Protein AF-A0A453S4P3-F1 (afdb_monomer)

InterPro domains:
  IPR046757 Vps72/YL1, N-terminal [PF05764] (1-216)

Foldseek 3Di:
DVVVVVVVVVVVVCVVCVDPVNDDDPPPDPDDDDDDPDDDDDPCPPPDDDPPPPPVVPCVVPPDPPPPDDDDPPDDDDDDDDDDDDDDDDDDDDDDDDDDDDDDDDDDDDDDDDDDDPPPVVLPPDDPVVSVVVVVVVVVVVVVVVVVVVVPDPPPPDDDPPPPDQPPVSVVVVVVVVVVVVVVVVVVVVVVVVVCVVVVPPPDDDPPDDDDDDDDPPD

Sequence (219 aa):
RITKLIEEEVELDEAFWGQEALKEDEEDDNYQEEQDAGDVFDSDFDEDEPQPDDDPEKEVSERLPIKKRLFFPGKTMKKMKAKKKKKKNKVIKLEDDEGIDDKTTDKTTSSKQSDVPDEWESEKTIRKSTRTSVIVRQAEREAIRAEKQATAKPIKKRKEGEEKRMTQEEMLLEAAETEIMNMRNLERVLAREEEVKKKAVVQKAVYEGPTLRFHSRDG

pLDDT: mean 71.93, std 20.75, range [28.44, 96.19]

Radius of gyration: 38.66 Å; Cα contacts (8 Å, |Δi|>4): 6; chains: 1; bounding box: 78×113×85 Å

Structure (mmCIF, N/CA/C/O backbone):
data_AF-A0A453S4P3-F1
#
_entry.id   AF-A0A453S4P3-F1
#
loop_
_atom_site.group_PDB
_atom_site.id
_atom_site.type_symbol
_atom_site.label_atom_id
_atom_site.label_alt_id
_atom_site.label_comp_id
_atom_site.label_asym_id
_atom_site.label_entity_id
_atom_site.label_seq_id
_atom_site.pdbx_PDB_ins_code
_atom_site.Cartn_x
_atom_site.Cartn_y
_atom_site.Cartn_z
_atom_site.occupancy
_atom_site.B_iso_or_equiv
_atom_site.auth_seq_id
_atom_site.auth_comp_id
_atom_site.auth_asym_id
_atom_site.auth_atom_id
_atom_site.pdbx_PDB_model_num
ATOM 1 N N . ARG A 1 1 ? 16.673 15.228 -19.162 1.00 75.62 1 ARG A N 1
ATOM 2 C CA . ARG A 1 1 ? 15.744 14.068 -19.077 1.00 75.62 1 ARG A CA 1
ATOM 3 C C . ARG A 1 1 ? 15.399 13.804 -17.625 1.00 75.62 1 ARG A C 1
ATOM 5 O O . ARG A 1 1 ? 14.319 14.218 -17.270 1.00 75.62 1 ARG A O 1
ATOM 12 N N . ILE A 1 2 ? 16.287 13.234 -16.796 1.00 88.88 2 ILE A N 1
ATOM 13 C CA . ILE A 1 2 ? 16.000 13.072 -15.354 1.00 88.88 2 ILE A CA 1
ATOM 14 C C . ILE A 1 2 ? 15.704 14.428 -14.693 1.00 88.88 2 ILE A C 1
ATOM 16 O O . ILE A 1 2 ? 14.688 14.538 -14.034 1.00 88.88 2 ILE A O 1
ATOM 20 N N . THR A 1 3 ? 16.504 15.469 -14.967 1.00 86.31 3 THR A N 1
ATOM 21 C CA . THR A 1 3 ? 16.229 16.838 -14.480 1.00 86.31 3 THR A CA 1
ATOM 22 C C . THR A 1 3 ? 14.826 17.316 -14.874 1.00 86.31 3 THR A C 1
ATOM 24 O O . THR A 1 3 ? 14.022 17.541 -13.986 1.00 86.31 3 THR A O 1
ATOM 27 N N . LYS A 1 4 ? 14.474 17.301 -16.175 1.00 86.75 4 LYS A N 1
ATOM 28 C CA . LYS A 1 4 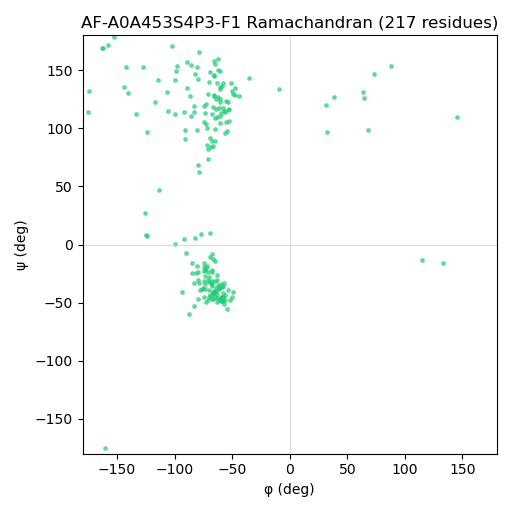? 13.112 17.639 -16.633 1.00 86.75 4 LYS A CA 1
ATOM 29 C C . LYS A 1 4 ? 12.016 16.826 -15.948 1.00 86.75 4 LYS A C 1
ATOM 31 O O . LYS A 1 4 ? 10.976 17.384 -15.667 1.00 86.75 4 LYS A O 1
ATOM 36 N N . LEU A 1 5 ? 12.221 15.535 -15.691 1.00 89.06 5 LEU A N 1
ATOM 37 C CA . LEU A 1 5 ? 11.209 14.732 -15.001 1.00 89.06 5 LEU A CA 1
ATOM 38 C C . LEU A 1 5 ? 11.019 15.162 -13.540 1.00 89.06 5 LEU A C 1
ATOM 40 O O . LEU A 1 5 ? 9.902 15.084 -13.067 1.00 89.06 5 LEU A O 1
ATOM 44 N N . ILE A 1 6 ? 12.068 15.650 -12.869 1.00 90.69 6 ILE A N 1
ATOM 45 C CA . ILE A 1 6 ? 11.989 16.214 -11.510 1.00 90.69 6 ILE A CA 1
ATOM 46 C C . ILE A 1 6 ? 11.382 17.629 -11.542 1.00 90.69 6 ILE A C 1
ATOM 48 O O . ILE A 1 6 ? 10.598 17.984 -10.675 1.00 90.69 6 ILE A O 1
ATOM 52 N N . GLU A 1 7 ? 11.714 18.432 -12.558 1.00 90.75 7 GLU A N 1
ATOM 53 C CA . GLU A 1 7 ? 11.087 19.741 -12.813 1.00 90.75 7 GLU A CA 1
ATOM 54 C C . GLU A 1 7 ? 9.563 19.566 -13.040 1.00 90.75 7 GLU A C 1
ATOM 56 O O . GLU A 1 7 ? 8.757 20.242 -12.415 1.00 90.75 7 GLU A O 1
ATOM 61 N N . GLU A 1 8 ? 9.174 18.582 -13.857 1.00 90.38 8 GLU A N 1
ATOM 62 C CA . GLU A 1 8 ? 7.788 18.209 -14.192 1.00 90.38 8 GLU A CA 1
ATOM 63 C C . GLU A 1 8 ? 7.043 17.538 -13.017 1.00 90.38 8 GLU A C 1
ATOM 65 O O . GLU A 1 8 ? 5.837 17.705 -12.890 1.00 90.38 8 GLU A O 1
ATOM 70 N N . GLU A 1 9 ? 7.746 16.820 -12.134 1.00 90.81 9 GLU A N 1
ATOM 71 C CA . GLU A 1 9 ? 7.217 16.261 -10.876 1.00 90.81 9 GLU A CA 1
ATOM 72 C C . GLU A 1 9 ? 6.862 17.381 -9.881 1.00 90.81 9 GLU A C 1
ATOM 74 O O . GLU A 1 9 ? 5.741 17.415 -9.381 1.00 90.81 9 GLU A O 1
ATOM 79 N N . VAL A 1 10 ? 7.755 18.360 -9.685 1.00 91.44 10 VAL A N 1
ATOM 80 C CA . VAL A 1 10 ? 7.509 19.518 -8.802 1.00 91.44 10 VAL A CA 1
ATOM 81 C C . VAL A 1 10 ? 6.402 20.432 -9.341 1.00 91.44 10 VAL A C 1
ATOM 83 O O . VAL A 1 10 ? 5.542 20.849 -8.571 1.00 91.44 10 VAL A O 1
ATOM 86 N N . GLU A 1 11 ? 6.360 20.705 -10.651 1.00 90.62 11 GLU A N 1
ATOM 87 C CA . GLU A 1 11 ? 5.270 21.484 -11.271 1.00 90.62 11 GLU A CA 1
ATOM 88 C C . GLU A 1 11 ? 3.888 20.818 -11.078 1.00 90.62 11 GLU A C 1
ATOM 90 O O . GLU A 1 11 ? 2.881 21.512 -10.922 1.00 90.62 11 GLU A O 1
ATOM 95 N N . LEU A 1 12 ? 3.826 19.480 -11.067 1.00 93.50 12 LEU A N 1
ATOM 96 C CA . LEU A 1 12 ? 2.591 18.725 -10.829 1.00 93.50 12 LEU A CA 1
ATOM 97 C C . LEU A 1 12 ? 2.211 18.665 -9.343 1.00 93.50 12 LEU A C 1
ATOM 99 O O . LEU A 1 12 ? 1.028 18.804 -9.027 1.00 93.50 12 LEU A O 1
ATOM 103 N N . ASP A 1 13 ? 3.182 18.509 -8.440 1.00 94.69 13 ASP A N 1
ATOM 104 C CA . ASP A 1 13 ? 2.948 18.574 -6.993 1.00 94.69 13 ASP A CA 1
ATOM 105 C C . ASP A 1 13 ? 2.447 19.968 -6.576 1.00 94.69 13 ASP A C 1
ATOM 107 O O . ASP A 1 13 ? 1.446 20.070 -5.867 1.00 94.69 13 ASP A O 1
ATOM 111 N N . GLU A 1 14 ? 3.063 21.053 -7.060 1.00 93.19 14 GLU A N 1
ATOM 112 C CA . GLU A 1 14 ? 2.594 22.423 -6.794 1.00 93.19 14 GLU A CA 1
ATOM 113 C C . GLU A 1 14 ? 1.176 22.663 -7.342 1.00 93.19 14 GLU A C 1
ATOM 115 O O . GLU A 1 14 ? 0.363 23.312 -6.683 1.00 93.19 14 GLU A O 1
ATOM 120 N N . ALA A 1 15 ? 0.832 22.095 -8.504 1.00 92.94 15 ALA A N 1
ATOM 121 C CA . ALA A 1 15 ? -0.520 22.179 -9.059 1.00 92.94 15 ALA A CA 1
ATOM 122 C C . ALA A 1 15 ? -1.560 21.355 -8.270 1.00 92.94 15 ALA A C 1
ATOM 124 O O . ALA A 1 15 ? -2.725 21.749 -8.203 1.00 92.94 15 ALA A O 1
ATOM 125 N N . PHE A 1 16 ? -1.161 20.227 -7.672 1.00 94.31 16 PHE A N 1
ATOM 126 C CA . PHE A 1 16 ? -2.043 19.377 -6.867 1.00 94.31 16 PHE A CA 1
ATOM 127 C C . PHE A 1 16 ? -2.248 19.923 -5.447 1.00 94.31 16 PHE A C 1
ATOM 129 O O . PHE A 1 16 ? -3.384 20.015 -4.983 1.00 94.31 16 PHE A O 1
ATOM 136 N N . TRP A 1 17 ? -1.179 20.325 -4.758 1.00 94.81 17 TRP A N 1
ATOM 137 C CA . TRP A 1 17 ? -1.261 20.870 -3.398 1.00 94.81 17 TRP A CA 1
ATOM 138 C C . TRP A 1 17 ? -1.682 22.348 -3.373 1.00 94.81 17 TRP A C 1
ATOM 140 O O . TRP A 1 17 ? -2.274 22.798 -2.400 1.00 94.81 17 TRP A O 1
ATOM 150 N N . GLY A 1 18 ? -1.459 23.098 -4.458 1.00 91.56 18 GLY A N 1
ATOM 151 C CA . GLY A 1 18 ? -1.883 24.495 -4.615 1.00 91.56 18 GLY A CA 1
ATOM 152 C C . GLY A 1 18 ? -3.370 24.703 -4.938 1.00 91.56 18 GLY A C 1
ATOM 153 O O . GLY A 1 18 ? -3.769 25.833 -5.253 1.00 91.56 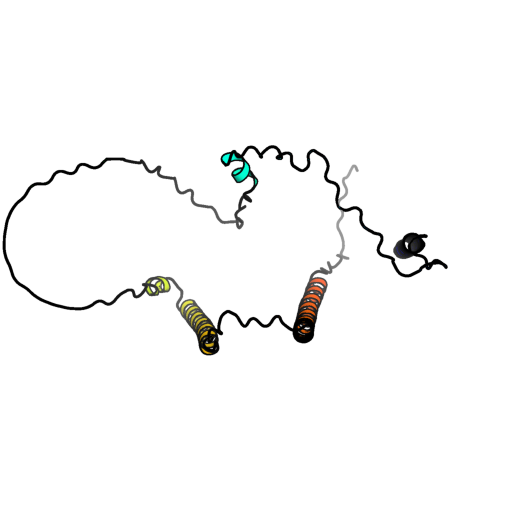18 GLY A O 1
ATOM 154 N N . GLN A 1 19 ? -4.193 23.650 -4.878 1.00 93.88 19 GLN A N 1
ATOM 155 C CA . GLN A 1 19 ? -5.650 23.733 -5.026 1.00 93.88 19 GLN A CA 1
ATOM 156 C C . GLN A 1 19 ? -6.276 24.628 -3.944 1.00 93.88 19 GLN A C 1
ATOM 158 O O . GLN A 1 19 ? -5.757 24.754 -2.842 1.00 93.88 19 GLN A O 1
ATOM 163 N N . GLU A 1 20 ? -7.389 25.287 -4.270 1.00 90.75 20 GLU A N 1
ATOM 164 C CA . GLU A 1 20 ? -8.091 26.203 -3.356 1.00 90.75 20 GLU A CA 1
ATOM 165 C C . GLU A 1 20 ? -8.617 25.464 -2.117 1.00 90.75 20 GLU A C 1
ATOM 167 O O . GLU A 1 20 ? -8.236 25.808 -1.008 1.00 90.75 20 GLU A O 1
ATOM 172 N N . ALA A 1 21 ? -9.312 24.338 -2.311 1.00 89.94 21 ALA A N 1
ATOM 173 C CA . ALA A 1 21 ? -9.838 23.476 -1.244 1.00 89.94 21 ALA A CA 1
ATOM 174 C C . ALA A 1 21 ? -8.779 22.704 -0.411 1.00 89.94 21 ALA A C 1
ATOM 176 O O . ALA A 1 21 ? -9.132 21.776 0.314 1.00 89.94 21 ALA A O 1
ATOM 177 N N . LEU A 1 22 ? -7.485 23.016 -0.562 1.00 91.88 22 LEU A N 1
ATOM 178 C CA . LEU A 1 22 ? -6.384 22.483 0.258 1.00 91.88 22 LEU A CA 1
ATOM 179 C C . LEU A 1 22 ? -5.549 23.601 0.919 1.00 91.88 22 LEU A C 1
ATOM 181 O O . LEU A 1 22 ? -4.503 23.319 1.506 1.00 91.88 22 LEU A O 1
ATOM 185 N N . LYS A 1 23 ? -5.982 24.864 0.822 1.00 90.06 23 LYS A N 1
ATOM 186 C CA . LYS A 1 23 ? -5.357 25.995 1.520 1.00 90.06 23 LYS A CA 1
ATOM 187 C C . LYS A 1 23 ? -5.984 26.191 2.895 1.00 90.06 23 LYS A C 1
ATOM 189 O O . LYS A 1 23 ? -7.111 25.783 3.143 1.00 90.06 23 LYS A O 1
ATOM 194 N N . GLU A 1 24 ? -5.224 26.834 3.772 1.00 88.44 24 GLU A N 1
ATOM 195 C CA . GLU A 1 24 ? -5.718 27.345 5.048 1.00 88.44 24 GLU A CA 1
ATOM 196 C C . GLU A 1 24 ? -6.570 28.595 4.759 1.00 88.44 24 GLU A C 1
ATOM 198 O O . GLU A 1 24 ? -6.025 29.645 4.407 1.00 88.44 24 GLU A O 1
ATOM 203 N N . ASP A 1 25 ? -7.897 28.472 4.854 1.00 87.56 25 ASP A N 1
ATOM 204 C CA . ASP A 1 25 ? -8.833 29.593 4.701 1.00 87.56 25 ASP A CA 1
ATOM 205 C C . ASP A 1 25 ? -8.970 30.385 6.016 1.00 87.56 25 ASP A C 1
ATOM 207 O O . ASP A 1 25 ? -8.924 29.829 7.113 1.00 87.56 25 ASP A O 1
ATOM 211 N N . GLU A 1 26 ? -9.184 31.705 5.929 1.00 86.19 26 GLU A N 1
ATOM 212 C CA . GLU A 1 26 ? -9.295 32.586 7.113 1.00 86.19 26 GLU A CA 1
ATOM 213 C C . GLU A 1 26 ? -10.558 32.328 7.972 1.00 86.19 26 GLU A C 1
ATOM 215 O O . GLU A 1 26 ? -10.681 32.886 9.064 1.00 86.19 26 GLU A O 1
ATOM 220 N N . GLU A 1 27 ? -11.481 31.485 7.494 1.00 84.81 27 GLU A N 1
ATOM 221 C CA . GLU A 1 27 ? -12.755 31.115 8.133 1.00 84.81 27 GLU A CA 1
ATOM 222 C C . GLU A 1 27 ? -12.898 29.574 8.287 1.00 84.81 27 GLU A C 1
ATOM 224 O O . GLU A 1 27 ? -14.009 29.050 8.334 1.00 84.81 27 GLU A O 1
ATOM 229 N N . ASP A 1 28 ? -11.772 28.842 8.377 1.00 89.62 28 ASP A N 1
ATOM 230 C CA . ASP A 1 28 ? -11.704 27.389 8.662 1.00 89.62 28 ASP A CA 1
ATOM 231 C C . ASP A 1 28 ? -12.080 27.067 10.126 1.00 89.62 28 ASP A C 1
ATOM 233 O O . ASP A 1 28 ? -11.245 26.804 10.998 1.00 89.62 28 ASP A O 1
ATOM 237 N N . ASP A 1 29 ? -13.377 27.164 10.416 1.00 92.00 29 ASP A N 1
ATOM 238 C CA . ASP A 1 29 ? -13.966 26.812 11.706 1.00 92.00 29 ASP A CA 1
ATOM 239 C C . ASP A 1 29 ? -14.188 25.289 11.826 1.00 92.00 29 ASP A C 1
ATOM 241 O O . ASP A 1 29 ? -14.405 24.576 10.846 1.00 92.00 29 ASP A O 1
ATOM 245 N N . ASN A 1 30 ? -14.171 24.759 13.054 1.00 93.25 30 ASN A N 1
ATOM 246 C CA . ASN A 1 30 ? -14.259 23.306 13.274 1.00 93.25 30 ASN A CA 1
ATOM 247 C C . ASN A 1 30 ? -15.576 22.724 12.721 1.00 93.25 30 ASN A C 1
ATOM 249 O O . ASN A 1 30 ? -16.647 23.267 12.999 1.00 93.25 30 ASN A O 1
ATOM 253 N N . TYR A 1 31 ? -15.493 21.578 12.026 1.00 93.31 31 TYR A N 1
ATOM 254 C CA . TYR A 1 31 ? -16.639 20.884 11.416 1.00 93.31 31 TYR A CA 1
ATOM 255 C C . TYR A 1 31 ? -17.864 20.809 12.342 1.00 93.31 31 TYR A C 1
ATOM 257 O O . TYR A 1 31 ? -17.782 20.325 13.476 1.00 93.31 31 TYR A O 1
ATOM 265 N N . GLN A 1 32 ? -19.009 21.241 11.815 1.00 91.94 32 GLN A N 1
ATOM 266 C CA . GLN A 1 32 ? -20.301 21.207 12.490 1.00 91.94 32 GLN A CA 1
ATOM 267 C C . GLN A 1 32 ? -21.161 20.102 11.866 1.00 91.94 32 GLN A C 1
ATOM 269 O O . GLN A 1 32 ? -21.282 20.012 10.647 1.00 91.94 32 GLN A O 1
ATOM 274 N N . GLU A 1 33 ? -21.751 19.253 12.707 1.00 91.06 33 GLU A N 1
ATOM 275 C CA . GLU A 1 33 ? -22.635 18.170 12.272 1.00 91.06 33 GLU A CA 1
ATOM 276 C C . GLU A 1 33 ? -23.977 18.754 11.803 1.00 91.06 33 GLU A C 1
ATOM 278 O O . GLU A 1 33 ? -24.811 19.166 12.614 1.00 91.06 33 GLU A O 1
ATOM 283 N N . GLU A 1 34 ? -24.181 18.820 10.485 1.00 89.00 34 GLU A N 1
ATOM 284 C CA . GLU A 1 34 ? -25.500 19.106 9.918 1.00 89.00 34 GLU A CA 1
ATOM 285 C C . GLU A 1 34 ? -26.472 17.963 10.236 1.00 89.00 34 GLU A C 1
ATOM 287 O O . GLU A 1 34 ? -26.097 16.789 10.273 1.00 89.00 34 GLU A O 1
ATOM 292 N N . GLN A 1 35 ? -27.747 18.294 10.456 1.00 87.25 35 GLN A N 1
ATOM 293 C CA . GLN A 1 35 ? -28.766 17.278 10.697 1.00 87.25 35 GLN A CA 1
ATOM 294 C C . GLN A 1 35 ? -29.066 16.524 9.395 1.00 87.25 35 GLN A C 1
ATOM 296 O O . GLN A 1 35 ? -29.845 17.002 8.569 1.00 87.25 35 GLN A O 1
ATOM 301 N N . ASP A 1 36 ? -28.483 15.332 9.255 1.00 86.81 36 ASP A N 1
ATOM 302 C CA . ASP A 1 36 ? -28.782 14.400 8.168 1.00 86.81 36 ASP A CA 1
ATOM 303 C C . ASP A 1 36 ? -30.302 14.180 8.028 1.00 86.81 36 ASP A C 1
ATOM 305 O O . ASP A 1 36 ? -31.025 13.952 9.007 1.00 86.81 36 ASP A O 1
ATOM 309 N N . ALA A 1 37 ? -30.785 14.270 6.788 1.00 83.19 37 ALA A N 1
ATOM 310 C CA . ALA A 1 37 ? -32.177 14.022 6.430 1.00 83.19 37 ALA A CA 1
ATOM 311 C C . ALA A 1 37 ? -32.530 12.522 6.451 1.00 83.19 37 ALA A C 1
ATOM 313 O O . ALA A 1 37 ? -33.714 12.177 6.505 1.00 83.19 37 ALA A O 1
ATOM 314 N N . GLY A 1 38 ? -31.513 11.654 6.450 1.00 88.62 38 GLY A N 1
ATOM 315 C CA . GLY A 1 38 ? -31.631 10.209 6.330 1.00 88.62 38 GLY A CA 1
ATOM 316 C C . GLY A 1 38 ? -31.629 9.754 4.871 1.00 88.62 38 GLY A C 1
ATOM 317 O O . GLY A 1 38 ? -32.014 10.495 3.967 1.00 88.62 38 GLY A O 1
ATOM 318 N N . ASP A 1 39 ? -31.190 8.514 4.655 1.00 92.38 39 ASP A N 1
ATOM 319 C CA . ASP A 1 39 ? -31.073 7.917 3.323 1.00 92.38 39 ASP A CA 1
ATOM 320 C C . ASP A 1 39 ? -32.444 7.781 2.631 1.00 92.38 39 ASP A C 1
ATOM 322 O O . ASP A 1 39 ? -33.445 7.410 3.257 1.00 92.38 39 ASP A O 1
ATOM 326 N N . VAL A 1 40 ? -32.488 8.086 1.332 1.00 92.12 40 VAL A N 1
ATOM 327 C CA . VAL A 1 40 ? -33.707 8.092 0.512 1.00 92.12 40 VAL A CA 1
ATOM 328 C C . VAL A 1 40 ? -33.497 7.167 -0.676 1.00 92.12 40 VAL A C 1
ATOM 330 O O . VAL A 1 40 ? -32.935 7.556 -1.697 1.00 92.12 40 VAL A O 1
ATOM 333 N N . PHE A 1 41 ? -33.983 5.939 -0.533 1.00 93.06 41 PHE A N 1
ATOM 334 C CA . PHE A 1 41 ? -33.937 4.933 -1.587 1.00 93.06 41 PHE A CA 1
ATOM 335 C C . PHE A 1 41 ? -34.888 5.264 -2.744 1.00 93.06 41 PHE A C 1
ATOM 337 O O . PHE A 1 41 ? -36.026 5.696 -2.529 1.00 93.06 41 PHE A O 1
ATOM 344 N N . ASP A 1 42 ? -34.424 5.013 -3.970 1.00 94.25 42 ASP A N 1
ATOM 345 C CA . ASP A 1 42 ? -35.261 5.032 -5.168 1.00 94.25 42 ASP A CA 1
ATOM 346 C C . ASP A 1 42 ? -36.315 3.908 -5.131 1.00 94.25 42 ASP A C 1
ATOM 348 O O . ASP A 1 42 ? -36.186 2.905 -4.425 1.00 94.25 42 ASP A O 1
ATOM 352 N N . SER A 1 43 ? -37.401 4.078 -5.892 1.00 94.94 43 SER A N 1
ATOM 353 C CA . SER A 1 43 ? -38.579 3.197 -5.834 1.00 94.94 43 SER A CA 1
ATOM 354 C C . SER A 1 43 ? -38.354 1.760 -6.325 1.00 94.94 43 SER A C 1
ATOM 356 O O . SER A 1 43 ? -39.225 0.918 -6.120 1.00 94.94 43 SER A O 1
ATOM 358 N N . ASP A 1 44 ? -37.230 1.499 -6.989 1.00 93.62 44 ASP A N 1
ATOM 359 C CA . ASP A 1 44 ? -36.769 0.201 -7.489 1.00 93.62 44 ASP A CA 1
ATOM 360 C C . ASP A 1 44 ? -35.721 -0.468 -6.573 1.00 93.62 44 ASP A C 1
ATOM 362 O O . ASP A 1 44 ? -35.309 -1.590 -6.845 1.00 93.62 44 ASP A O 1
ATOM 366 N N . PHE A 1 45 ? -35.335 0.144 -5.445 1.00 93.88 45 PHE A N 1
ATOM 367 C CA . PHE A 1 45 ? -34.393 -0.467 -4.490 1.00 93.88 45 PHE A CA 1
ATOM 368 C C . PHE A 1 45 ? -34.922 -1.763 -3.840 1.00 93.88 45 PHE A C 1
ATOM 370 O O . PHE A 1 45 ? -34.143 -2.660 -3.522 1.00 93.88 45 PHE A O 1
ATOM 377 N N . ASP A 1 46 ? -36.244 -1.868 -3.669 1.00 93.00 46 ASP A N 1
ATOM 378 C CA . ASP A 1 46 ? -36.943 -3.081 -3.214 1.00 93.00 46 ASP A CA 1
ATOM 379 C C . ASP A 1 46 ? -37.405 -3.985 -4.391 1.00 93.00 46 ASP A C 1
ATOM 381 O O . ASP A 1 46 ? -38.108 -4.975 -4.165 1.00 93.00 46 ASP A O 1
ATOM 385 N N . GLU A 1 47 ? -37.069 -3.668 -5.652 1.00 91.94 47 GLU A N 1
ATOM 386 C CA . GLU A 1 47 ? -37.388 -4.527 -6.804 1.00 91.94 47 GLU A CA 1
ATOM 387 C C . GLU A 1 47 ? -36.329 -5.637 -6.944 1.00 91.94 47 GLU A C 1
ATOM 389 O O . GLU A 1 47 ? -35.144 -5.366 -7.129 1.00 91.94 47 GLU A O 1
ATOM 394 N N . ASP A 1 48 ? -36.754 -6.905 -6.841 1.00 88.06 48 ASP A N 1
ATOM 395 C CA . ASP A 1 48 ? -35.868 -8.073 -6.973 1.00 88.06 48 ASP A CA 1
ATOM 396 C C . ASP A 1 48 ? -35.080 -8.010 -8.298 1.00 88.06 48 ASP A C 1
ATOM 398 O O . ASP A 1 48 ? -35.662 -8.127 -9.384 1.00 88.06 48 ASP A O 1
ATOM 402 N N . GLU A 1 49 ? -33.745 -7.898 -8.215 1.00 86.00 49 GLU A N 1
ATOM 403 C CA . GLU A 1 49 ? -32.873 -8.042 -9.386 1.00 86.00 49 GLU A CA 1
ATOM 404 C C . GLU A 1 49 ? -33.208 -9.351 -10.128 1.00 86.00 49 GLU A C 1
ATOM 406 O O . GLU A 1 49 ? -33.411 -10.396 -9.492 1.00 86.00 49 GLU A O 1
ATOM 411 N N . PRO A 1 50 ? -33.238 -9.349 -11.476 1.00 84.25 50 PRO A N 1
ATOM 412 C CA . PRO A 1 50 ? -33.566 -10.544 -12.239 1.00 84.25 50 PRO A CA 1
ATOM 413 C C . PRO A 1 50 ? -32.564 -11.650 -11.906 1.00 84.25 50 PRO A C 1
ATOM 415 O O . PRO A 1 50 ? -31.380 -11.533 -12.234 1.00 84.25 50 PRO A O 1
ATOM 418 N N . GLN A 1 51 ? -33.045 -12.720 -11.257 1.00 75.62 51 GLN A N 1
ATOM 419 C CA . GLN A 1 51 ? -32.189 -13.827 -10.833 1.00 75.62 51 GLN A CA 1
ATOM 420 C C . GLN A 1 51 ? -31.317 -14.287 -12.010 1.00 75.62 51 GLN A C 1
ATOM 422 O O . GLN A 1 51 ? -31.858 -14.527 -13.096 1.00 75.62 51 GLN A O 1
ATOM 427 N N . PRO A 1 52 ? -29.989 -14.419 -11.829 1.00 75.69 52 PRO A N 1
ATOM 428 C CA . PRO A 1 52 ? -29.133 -14.924 -12.891 1.00 75.69 52 PRO A CA 1
ATOM 429 C C . PRO A 1 52 ? -29.624 -16.313 -13.305 1.00 75.69 52 PRO A C 1
ATOM 431 O O . PRO A 1 52 ? -29.981 -17.111 -12.439 1.00 75.69 52 PRO A O 1
ATOM 434 N N . ASP A 1 53 ? -29.635 -16.596 -14.613 1.00 67.81 53 ASP A N 1
ATOM 435 C CA . ASP A 1 53 ? -30.023 -17.903 -15.157 1.00 67.81 53 ASP A CA 1
ATOM 436 C C . ASP A 1 53 ? -29.174 -19.009 -14.508 1.00 67.81 53 ASP A C 1
ATOM 438 O O . ASP A 1 53 ? -28.035 -19.263 -14.917 1.00 67.81 53 ASP A O 1
ATOM 442 N N . ASP A 1 54 ? -29.738 -19.663 -13.490 1.00 59.84 54 ASP A N 1
ATOM 443 C CA . ASP A 1 54 ? -29.084 -20.679 -12.665 1.00 59.84 54 ASP A CA 1
ATOM 444 C C . ASP A 1 54 ? -29.069 -22.022 -13.424 1.00 59.84 54 ASP A C 1
ATOM 446 O O . ASP A 1 54 ? -29.698 -23.013 -13.049 1.00 59.84 54 ASP A O 1
ATOM 450 N N . ASP A 1 55 ? -28.386 -22.013 -14.576 1.00 59.16 55 ASP A N 1
ATOM 451 C CA . ASP A 1 55 ? -27.996 -23.173 -15.376 1.00 59.16 55 ASP A CA 1
ATOM 452 C C . ASP A 1 55 ? -26.601 -23.638 -14.905 1.00 59.16 55 ASP A C 1
ATOM 454 O O . ASP A 1 55 ? -25.564 -23.160 -15.397 1.00 59.16 55 ASP A O 1
ATOM 458 N N . PRO A 1 56 ? -26.531 -24.568 -13.930 1.00 56.97 56 PRO A N 1
ATOM 459 C CA . PRO A 1 56 ? -25.290 -24.903 -13.241 1.00 56.97 56 PRO A CA 1
ATOM 460 C C . PRO A 1 56 ? -24.279 -25.630 -14.135 1.00 56.97 56 PRO A C 1
ATOM 462 O O . PRO A 1 56 ? -23.125 -25.792 -13.732 1.00 56.97 56 PRO A O 1
ATOM 465 N N . GLU A 1 57 ? -24.660 -26.076 -15.339 1.00 57.66 57 GLU A N 1
ATOM 466 C CA . GLU A 1 57 ? -23.698 -26.641 -16.292 1.00 57.66 57 GLU A CA 1
ATOM 467 C C . GLU A 1 57 ? -22.813 -25.555 -16.928 1.00 57.66 57 GLU A C 1
ATOM 469 O O . GLU A 1 57 ? -21.661 -25.831 -17.282 1.00 57.66 57 GLU A O 1
ATOM 474 N N . LYS A 1 58 ? -23.307 -24.313 -17.029 1.00 55.78 58 LYS A N 1
ATOM 475 C CA . LYS A 1 58 ? -22.636 -23.217 -17.738 1.00 55.78 58 LYS A CA 1
ATOM 476 C C . LYS A 1 58 ? -21.662 -22.456 -16.836 1.00 55.78 58 LYS A C 1
ATOM 478 O O . LYS A 1 58 ? -20.454 -22.487 -17.083 1.00 55.78 58 LYS A O 1
ATOM 483 N N . GLU A 1 59 ? -22.161 -21.875 -15.745 1.00 53.28 59 GLU A N 1
ATOM 484 C CA . GLU A 1 59 ? -21.388 -21.119 -14.741 1.00 53.28 59 GLU A CA 1
ATOM 485 C C . GLU A 1 59 ? -20.167 -21.894 -14.215 1.00 53.28 59 GLU A C 1
ATOM 487 O O . GLU A 1 59 ? -19.041 -21.390 -14.179 1.00 53.28 59 GLU A O 1
ATOM 492 N N . VAL A 1 60 ? -20.368 -23.163 -13.842 1.00 56.34 60 VAL A N 1
ATOM 493 C CA . VAL A 1 60 ? -19.319 -24.017 -13.261 1.00 56.34 60 VAL A CA 1
ATOM 494 C C . VAL A 1 60 ? -18.222 -24.347 -14.282 1.00 56.34 60 VAL A C 1
ATOM 496 O O . VAL A 1 60 ? -17.081 -24.616 -13.895 1.00 56.34 60 VAL A O 1
ATOM 499 N N . SER A 1 61 ? -18.521 -24.292 -15.585 1.00 58.16 61 SER A N 1
ATOM 500 C CA . SER A 1 61 ? -17.530 -24.513 -16.643 1.00 58.16 61 SER A CA 1
ATOM 501 C C . SER A 1 61 ? -16.576 -23.325 -16.831 1.00 58.16 61 SER A C 1
ATOM 503 O O . SER A 1 61 ? -15.401 -23.537 -17.144 1.00 58.16 61 SER A O 1
ATOM 505 N N . GLU A 1 62 ? -17.048 -22.099 -16.579 1.00 60.78 62 GLU A N 1
ATOM 506 C CA . GLU A 1 62 ? -16.283 -20.860 -16.764 1.00 60.78 62 GLU A CA 1
ATOM 507 C C . GLU A 1 62 ? -15.572 -20.421 -15.474 1.00 60.78 62 GLU A C 1
ATOM 509 O O . GLU A 1 62 ? -14.395 -20.052 -15.508 1.00 60.78 62 GLU A O 1
ATOM 514 N N . ARG A 1 63 ? -16.236 -20.535 -14.312 1.00 60.62 63 ARG A N 1
ATOM 515 C CA . ARG A 1 63 ? -15.684 -20.113 -13.009 1.00 60.62 63 ARG A CA 1
ATOM 516 C C . ARG A 1 63 ? -14.580 -21.033 -12.466 1.00 60.62 63 ARG A C 1
ATOM 518 O O . ARG A 1 63 ? -13.802 -20.613 -11.608 1.00 60.62 63 ARG A O 1
ATOM 525 N N . LEU A 1 64 ? -14.470 -22.283 -12.930 1.00 60.38 64 LEU A N 1
ATOM 526 C CA . LEU A 1 64 ? -13.426 -23.208 -12.468 1.00 60.38 64 LEU A CA 1
ATOM 527 C C . LEU A 1 64 ? -12.095 -22.991 -13.217 1.00 60.38 64 LEU A C 1
ATOM 529 O O . LEU A 1 64 ? -11.993 -23.334 -14.398 1.00 60.38 64 LEU A O 1
ATOM 533 N N . PRO A 1 65 ? -11.009 -22.539 -12.551 1.00 62.25 65 PRO A N 1
ATOM 534 C CA . PRO A 1 65 ? -9.732 -22.319 -13.221 1.00 62.25 65 PRO A CA 1
ATOM 535 C C . PRO A 1 65 ? -9.160 -23.644 -13.736 1.00 62.25 65 PRO A C 1
ATOM 537 O O . PRO A 1 65 ? -8.697 -24.490 -12.962 1.00 62.25 65 PRO A O 1
ATOM 540 N N . ILE A 1 66 ? -9.167 -23.815 -15.063 1.00 68.19 66 ILE A N 1
ATOM 541 C CA . ILE A 1 66 ? -8.652 -24.999 -15.760 1.00 68.19 66 ILE A CA 1
ATOM 542 C C . ILE A 1 66 ? -7.194 -25.216 -15.342 1.00 68.19 66 ILE A C 1
ATOM 544 O O . ILE A 1 66 ? -6.289 -24.499 -15.778 1.00 68.19 66 ILE A O 1
ATOM 548 N N . LYS A 1 67 ? -6.954 -26.220 -14.487 1.00 69.94 67 LYS A N 1
ATOM 549 C CA . LYS A 1 67 ? -5.648 -26.488 -13.865 1.00 69.94 67 LYS A CA 1
ATOM 550 C C . LYS A 1 67 ? -4.635 -26.970 -14.909 1.00 69.94 67 LYS A C 1
ATOM 552 O O . LYS A 1 67 ? -4.420 -28.171 -15.082 1.00 69.94 67 LYS A O 1
ATOM 557 N N . LYS A 1 68 ? -4.005 -26.013 -15.603 1.00 70.62 68 LYS A N 1
ATOM 558 C CA . LYS A 1 68 ? -2.918 -26.203 -16.575 1.00 70.62 68 LYS A CA 1
ATOM 559 C C . LYS A 1 68 ? -1.763 -26.945 -15.898 1.00 70.62 68 LYS A C 1
ATOM 561 O O . LYS A 1 68 ? -0.938 -26.359 -15.204 1.00 70.62 68 LYS A O 1
ATOM 566 N N . ARG A 1 69 ? -1.731 -28.268 -16.070 1.00 72.06 69 ARG A N 1
ATOM 567 C CA . ARG A 1 69 ? -0.704 -29.144 -15.493 1.00 72.06 69 ARG A CA 1
ATOM 568 C C . ARG A 1 69 ? 0.666 -28.738 -16.033 1.00 72.06 69 ARG A C 1
ATOM 570 O O . ARG A 1 69 ? 0.871 -28.780 -17.242 1.00 72.06 69 ARG A O 1
ATOM 577 N N . LEU A 1 70 ? 1.607 -28.409 -15.148 1.00 66.56 70 LEU A N 1
ATOM 578 C CA . LEU A 1 70 ? 2.994 -28.154 -15.538 1.00 66.56 70 LEU A CA 1
ATOM 579 C C . LEU A 1 70 ? 3.605 -29.431 -16.139 1.00 66.56 70 LEU A C 1
ATOM 581 O O . LEU A 1 70 ? 3.843 -30.419 -15.439 1.00 66.56 70 LEU A O 1
ATOM 585 N N . PHE A 1 71 ? 3.850 -29.413 -17.447 1.00 64.50 71 PHE A N 1
ATOM 586 C CA . PHE A 1 71 ? 4.564 -30.475 -18.147 1.00 64.50 71 PHE A CA 1
ATOM 587 C C . PHE A 1 71 ? 6.055 -30.145 -18.184 1.00 64.50 71 PHE A C 1
ATOM 589 O O . PHE A 1 71 ? 6.473 -29.203 -18.851 1.00 64.50 71 PHE A O 1
ATOM 596 N N . PHE A 1 72 ? 6.869 -30.951 -17.499 1.00 65.62 72 PHE A N 1
ATOM 597 C CA . PHE A 1 72 ? 8.319 -30.912 -17.688 1.00 65.62 72 PHE A CA 1
ATOM 598 C C . PHE A 1 72 ? 8.670 -31.369 -19.117 1.00 65.62 72 PHE A C 1
ATOM 600 O O . PHE A 1 72 ? 8.232 -32.460 -19.513 1.00 65.62 72 PHE A O 1
ATOM 607 N N . PRO A 1 73 ? 9.476 -30.604 -19.878 1.00 63.22 73 PRO A N 1
ATOM 608 C CA . PRO A 1 73 ? 9.944 -31.039 -21.188 1.00 63.22 73 PRO A CA 1
ATOM 609 C C . PRO A 1 73 ? 10.758 -32.334 -21.040 1.00 63.22 73 PRO A C 1
ATOM 611 O O . PRO A 1 73 ? 11.690 -32.407 -20.243 1.00 63.22 73 PRO A O 1
ATOM 614 N N . GLY A 1 74 ? 10.365 -33.377 -21.778 1.00 63.12 74 GLY A N 1
ATOM 615 C CA . GLY A 1 74 ? 11.029 -34.690 -21.786 1.00 63.12 74 GLY A CA 1
ATOM 616 C C . GLY A 1 74 ? 10.216 -35.874 -21.237 1.00 63.12 74 GLY A C 1
ATOM 617 O O . GLY A 1 74 ? 10.589 -37.017 -21.492 1.00 63.12 74 GLY A O 1
ATOM 618 N N . LYS A 1 75 ? 9.085 -35.670 -20.539 1.00 67.06 75 LYS A N 1
ATOM 619 C CA . LYS A 1 75 ? 8.232 -36.790 -20.070 1.00 67.06 75 LYS A CA 1
ATOM 620 C C . LYS A 1 75 ? 7.141 -37.173 -21.077 1.00 67.06 75 LYS A C 1
ATOM 622 O O . LYS A 1 75 ? 6.052 -36.603 -21.084 1.00 67.06 75 LYS A O 1
ATOM 627 N N . THR A 1 76 ? 7.391 -38.214 -21.871 1.00 60.53 76 THR A N 1
ATOM 628 C CA . THR A 1 76 ? 6.374 -38.845 -22.727 1.00 60.53 76 THR A CA 1
ATOM 629 C C . THR A 1 76 ? 5.385 -39.671 -21.893 1.00 60.53 76 THR A C 1
ATOM 631 O O . THR A 1 76 ? 5.726 -40.697 -21.303 1.00 60.53 76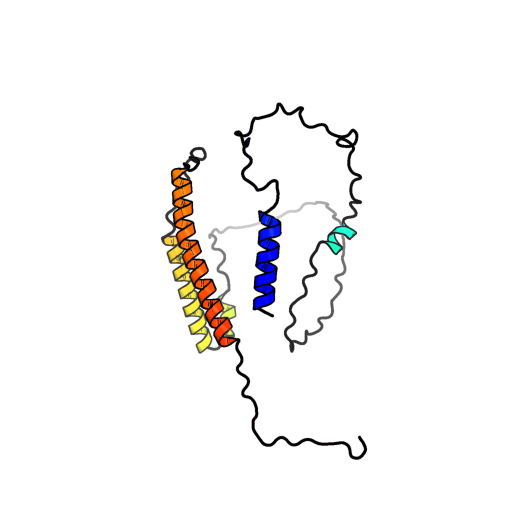 THR A O 1
ATOM 634 N N . MET A 1 77 ? 4.119 -39.243 -21.828 1.00 58.09 77 MET A N 1
ATOM 635 C CA . MET A 1 77 ? 3.083 -40.008 -21.124 1.00 58.09 77 MET A CA 1
ATOM 636 C C . MET A 1 77 ? 2.671 -41.247 -21.934 1.00 58.09 77 MET A C 1
ATOM 638 O O . MET A 1 77 ? 2.145 -41.134 -23.043 1.00 58.09 77 MET A O 1
ATOM 642 N N . LYS A 1 78 ? 2.864 -42.445 -21.363 1.00 59.03 78 LYS A N 1
ATOM 643 C CA . LYS A 1 78 ? 2.372 -43.704 -21.945 1.00 59.03 78 LYS A CA 1
ATOM 644 C C . LYS A 1 78 ? 0.840 -43.667 -22.032 1.00 59.03 78 LYS A C 1
ATOM 646 O O . LYS A 1 78 ? 0.161 -43.587 -21.010 1.00 59.03 78 LYS A O 1
ATOM 651 N N . LYS A 1 79 ? 0.290 -43.742 -23.251 1.00 51.22 79 LYS A N 1
ATOM 652 C CA . LYS A 1 79 ? -1.160 -43.709 -23.519 1.00 51.22 79 LYS A CA 1
ATOM 653 C C . LYS A 1 79 ? -1.855 -44.972 -22.985 1.00 51.22 79 LYS A C 1
ATOM 655 O O . LYS A 1 79 ? -2.005 -45.953 -23.712 1.00 51.22 79 LYS A O 1
ATOM 660 N N . MET A 1 80 ? -2.306 -44.958 -21.729 1.00 47.44 80 MET A N 1
ATOM 661 C CA . MET A 1 80 ? -3.177 -46.015 -21.200 1.00 47.44 80 MET A CA 1
ATOM 662 C C . MET A 1 80 ? -4.537 -45.965 -21.909 1.00 47.44 80 MET A C 1
ATOM 664 O O . MET A 1 80 ? -5.247 -44.965 -21.829 1.00 47.44 80 MET A O 1
ATOM 668 N N . LYS A 1 81 ? -4.912 -47.038 -22.619 1.00 43.09 81 LYS A N 1
ATOM 669 C CA . LYS A 1 81 ? -6.221 -47.118 -23.284 1.00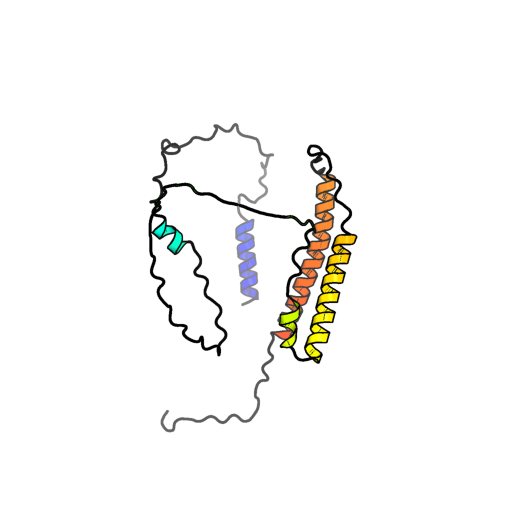 43.09 81 LYS A CA 1
ATOM 670 C C . LYS A 1 81 ? -7.330 -47.325 -22.249 1.00 43.09 81 LYS A C 1
ATOM 672 O O . LYS A 1 81 ? -7.333 -48.328 -21.537 1.00 43.09 81 LYS A O 1
ATOM 677 N N . ALA A 1 82 ? -8.287 -46.401 -22.198 1.00 41.41 82 ALA A N 1
ATOM 678 C CA . ALA A 1 82 ? -9.431 -46.482 -21.298 1.00 41.41 82 ALA A CA 1
ATOM 679 C C . ALA A 1 82 ? -10.324 -47.694 -21.631 1.00 41.41 82 ALA A C 1
ATOM 681 O O . ALA A 1 82 ? -10.926 -47.761 -22.704 1.00 41.41 82 ALA A O 1
ATOM 682 N N . LYS A 1 83 ? -10.447 -48.649 -20.699 1.00 44.25 83 LYS A N 1
ATOM 683 C CA . LYS A 1 83 ? -11.443 -49.727 -20.788 1.00 44.25 83 LYS A CA 1
ATOM 684 C C . LYS A 1 83 ? -12.775 -49.238 -20.207 1.00 44.25 83 LYS A C 1
ATOM 686 O O . LYS A 1 83 ? -12.901 -49.036 -19.002 1.00 44.25 83 LYS A O 1
ATOM 691 N N . LYS A 1 84 ? -13.769 -49.049 -21.080 1.00 40.25 84 LYS A N 1
ATOM 692 C CA . LYS A 1 84 ? -15.129 -48.585 -20.752 1.00 40.25 84 LYS A CA 1
ATOM 693 C C . LYS A 1 84 ? -15.825 -49.569 -19.795 1.00 40.25 84 LYS A C 1
ATOM 695 O O . LYS A 1 84 ? -16.163 -50.679 -20.206 1.00 40.25 84 LYS A O 1
ATOM 700 N N . LYS A 1 85 ? -16.059 -49.176 -18.534 1.00 41.44 85 LYS A N 1
ATOM 701 C CA . LYS A 1 85 ? -16.877 -49.959 -17.585 1.00 41.44 85 LYS A CA 1
ATOM 702 C C . LYS A 1 85 ? -18.311 -50.077 -18.130 1.00 41.44 85 LYS A C 1
ATOM 704 O O . LYS A 1 85 ? -18.934 -49.058 -18.423 1.00 41.44 85 LYS A O 1
ATOM 709 N N . LYS A 1 86 ? -18.854 -51.295 -18.238 1.00 40.78 86 LYS A N 1
ATOM 710 C CA . LYS A 1 86 ? -20.300 -51.511 -18.432 1.00 40.78 86 LYS A CA 1
ATOM 711 C C . LYS A 1 86 ? -20.983 -51.555 -17.064 1.00 40.78 86 LYS A C 1
ATOM 713 O O . LYS A 1 86 ? -20.569 -52.336 -16.212 1.00 40.78 86 LYS A O 1
ATOM 718 N N . LYS A 1 87 ? -22.037 -50.754 -16.872 1.00 40.28 87 LYS A N 1
ATOM 719 C CA . LYS A 1 87 ? -22.982 -50.938 -15.758 1.00 40.28 87 LYS A CA 1
ATOM 720 C C . LYS A 1 87 ? -23.738 -52.264 -15.959 1.00 40.28 87 LYS A C 1
ATOM 722 O O . LYS A 1 87 ? -24.038 -52.628 -17.097 1.00 40.28 87 LYS A O 1
ATOM 727 N N . LYS A 1 88 ? -24.076 -52.952 -14.869 1.00 40.69 88 LYS A N 1
ATOM 728 C CA . LYS A 1 88 ? -25.129 -53.976 -14.824 1.00 40.69 88 LYS A CA 1
ATOM 729 C C . LYS A 1 88 ? -25.975 -53.710 -13.585 1.00 40.69 88 LYS A C 1
ATOM 731 O O . LYS A 1 88 ? -25.490 -53.896 -12.476 1.00 40.69 88 LYS A O 1
ATOM 736 N N . ASN A 1 89 ? -27.222 -53.304 -13.787 1.00 35.59 89 ASN A N 1
ATOM 737 C CA . ASN A 1 89 ? -28.226 -53.355 -12.732 1.00 35.59 89 ASN A CA 1
ATOM 738 C C . ASN A 1 89 ? -28.728 -54.804 -12.641 1.00 35.59 89 ASN A C 1
ATOM 740 O O . ASN A 1 89 ? -28.949 -55.435 -13.678 1.00 35.59 89 ASN A O 1
ATOM 744 N N . LYS A 1 90 ? -28.992 -55.304 -11.435 1.00 36.94 90 LYS A N 1
ATOM 745 C CA . LYS A 1 90 ? -30.082 -56.260 -11.216 1.00 36.94 90 LYS A CA 1
ATOM 746 C C . LYS A 1 90 ? -30.708 -55.969 -9.856 1.00 36.94 90 LYS A C 1
ATOM 748 O O . LYS A 1 90 ? -29.992 -55.679 -8.905 1.00 36.94 90 LYS A O 1
ATOM 753 N N . VAL A 1 91 ? -32.035 -55.968 -9.821 1.00 33.91 91 VAL A N 1
ATOM 754 C CA . VAL A 1 91 ? -32.835 -55.631 -8.641 1.00 33.91 91 VAL A CA 1
ATOM 755 C C . VAL A 1 91 ? -33.029 -56.865 -7.756 1.00 33.91 91 VAL A C 1
ATOM 757 O O . VAL A 1 91 ? -32.955 -58.002 -8.228 1.00 33.91 91 VAL A O 1
ATOM 760 N N . ILE A 1 92 ? -33.247 -56.574 -6.475 1.00 33.97 92 ILE A N 1
ATOM 761 C CA . ILE A 1 92 ? -33.687 -57.431 -5.370 1.00 33.97 92 ILE A CA 1
ATOM 762 C C . ILE A 1 92 ? -34.689 -58.514 -5.811 1.00 33.97 92 ILE A C 1
ATOM 764 O O . ILE A 1 92 ? -35.612 -58.235 -6.576 1.00 33.97 92 ILE A O 1
ATOM 768 N N . LYS A 1 93 ? -34.578 -59.705 -5.213 1.00 31.05 93 LYS A N 1
ATOM 769 C CA . LYS A 1 93 ? -35.748 -60.508 -4.836 1.00 31.05 93 LYS A CA 1
ATOM 770 C C . LYS A 1 93 ? -35.475 -61.153 -3.473 1.00 31.05 93 LYS A C 1
ATOM 772 O O . LYS A 1 93 ? -34.391 -61.696 -3.278 1.00 31.05 93 LYS A O 1
ATOM 777 N N . LEU A 1 94 ? -36.424 -61.008 -2.554 1.00 34.19 94 LEU A N 1
ATOM 778 C CA . LEU A 1 94 ? -36.503 -61.731 -1.282 1.00 34.19 94 LEU A CA 1
ATOM 779 C C . LEU A 1 94 ? -37.486 -62.890 -1.465 1.00 34.19 94 LEU A C 1
ATOM 781 O O . LEU A 1 94 ? -38.425 -62.742 -2.246 1.00 34.19 94 LEU A O 1
ATOM 785 N N . GLU A 1 95 ? -37.263 -63.988 -0.752 1.00 32.34 95 GLU A N 1
ATOM 786 C CA . GLU A 1 95 ? -38.241 -65.021 -0.374 1.00 32.34 95 GLU A CA 1
ATOM 787 C C . GLU A 1 95 ? -37.518 -66.009 0.560 1.00 32.34 95 GLU A C 1
ATOM 789 O O . GLU A 1 95 ? -36.387 -66.409 0.275 1.00 32.34 95 GLU A O 1
ATOM 794 N N . ASP A 1 96 ? -38.148 -66.338 1.685 1.00 30.19 96 ASP A N 1
ATOM 795 C CA . ASP A 1 96 ? -37.620 -67.176 2.770 1.00 30.19 96 ASP A CA 1
ATOM 796 C C . ASP A 1 96 ? -38.115 -68.635 2.653 1.00 30.19 96 ASP A C 1
ATOM 798 O O . ASP A 1 96 ? -39.209 -68.849 2.132 1.00 30.19 96 ASP A O 1
ATOM 802 N N . ASP A 1 97 ? -37.362 -69.615 3.181 1.00 29.97 97 ASP A N 1
ATOM 803 C CA . ASP A 1 97 ? -37.911 -70.861 3.768 1.00 29.97 97 ASP A CA 1
ATOM 804 C C . ASP A 1 97 ? -36.872 -71.586 4.674 1.00 29.97 97 ASP A C 1
ATOM 806 O O . ASP A 1 97 ? -35.695 -71.211 4.700 1.00 29.97 97 ASP A O 1
ATOM 810 N N . GLU A 1 98 ? -37.309 -72.592 5.443 1.00 30.58 98 GLU A N 1
ATOM 811 C CA . GLU A 1 98 ? -36.643 -73.136 6.648 1.00 30.58 98 GLU A CA 1
ATOM 812 C C . GLU A 1 98 ? -35.869 -74.483 6.490 1.00 30.58 98 GLU A C 1
ATOM 814 O O . GLU A 1 98 ? -35.962 -75.180 5.480 1.00 30.58 98 GLU A O 1
ATOM 819 N N . GLY A 1 99 ? -35.113 -74.877 7.538 1.00 28.44 99 GLY A N 1
ATOM 820 C CA . GLY A 1 99 ? -34.427 -76.185 7.714 1.00 28.44 99 GLY A CA 1
ATOM 821 C C . GLY A 1 99 ? -33.072 -76.055 8.457 1.00 28.44 99 GLY A C 1
ATOM 822 O O . GLY A 1 99 ? -32.186 -75.377 7.950 1.00 28.44 99 GLY A O 1
ATOM 823 N N . ILE A 1 100 ? -32.859 -76.495 9.715 1.00 31.11 100 ILE A N 1
ATOM 824 C CA . ILE A 1 100 ? -32.817 -77.875 10.285 1.00 31.11 100 ILE A CA 1
ATOM 825 C C . ILE A 1 100 ? -31.648 -78.712 9.703 1.00 31.11 100 ILE A C 1
ATOM 827 O O . ILE A 1 100 ? -31.610 -78.869 8.488 1.00 31.11 100 ILE A O 1
ATOM 831 N N . ASP A 1 101 ? -30.711 -79.349 10.434 1.00 31.70 101 ASP A N 1
ATOM 832 C CA . ASP A 1 101 ? -30.128 -79.262 11.808 1.00 31.70 101 ASP A CA 1
ATOM 833 C C . ASP A 1 101 ? -28.736 -80.008 11.784 1.00 31.70 101 ASP A C 1
ATOM 835 O O . ASP A 1 101 ? -28.305 -80.369 10.687 1.00 31.70 101 ASP A O 1
ATOM 839 N N . ASP A 1 102 ? -27.881 -80.268 12.799 1.00 32.50 102 ASP A N 1
ATOM 840 C CA . ASP A 1 102 ? -27.669 -79.943 14.235 1.00 32.50 102 ASP A CA 1
ATOM 841 C C . ASP A 1 102 ? -26.144 -80.179 14.565 1.00 32.50 102 ASP A C 1
ATOM 843 O O . ASP A 1 102 ? -25.441 -80.820 13.783 1.00 32.50 102 ASP A O 1
ATOM 847 N N . LYS A 1 103 ? -25.661 -79.785 15.764 1.00 35.84 103 LYS A N 1
ATOM 848 C CA . LYS A 1 103 ? -24.413 -80.229 16.475 1.00 35.84 103 LYS A CA 1
ATOM 849 C C . LYS A 1 103 ? -23.032 -79.750 15.959 1.00 35.84 103 LYS A C 1
ATOM 851 O O . LYS A 1 103 ? -22.811 -79.629 14.765 1.00 35.84 103 LYS A O 1
ATOM 856 N N . THR A 1 104 ? -21.992 -79.510 16.786 1.00 33.25 104 THR A N 1
ATOM 857 C CA . THR A 1 104 ? -21.831 -79.356 18.265 1.00 33.25 104 THR A CA 1
ATOM 858 C C . THR A 1 104 ? -20.479 -78.673 18.618 1.00 33.25 104 THR A C 1
ATOM 860 O O . THR A 1 104 ? -19.575 -78.635 17.789 1.00 33.25 104 THR A O 1
ATOM 863 N N . THR A 1 105 ? -20.308 -78.275 19.894 1.00 32.50 105 THR A N 1
ATOM 864 C CA . THR A 1 105 ? -19.037 -78.082 20.659 1.00 32.50 105 THR A CA 1
ATOM 865 C C . THR A 1 105 ? -18.051 -76.953 20.295 1.00 32.50 105 THR A C 1
ATOM 867 O O . THR A 1 105 ? -17.147 -77.116 19.484 1.00 32.50 105 THR A O 1
ATOM 870 N N . ASP A 1 106 ? -18.152 -75.859 21.056 1.00 31.44 106 ASP A N 1
ATOM 871 C CA . ASP A 1 106 ? -17.101 -75.246 21.900 1.00 31.44 106 ASP A CA 1
ATOM 872 C C . ASP A 1 106 ? -15.604 -75.323 21.505 1.00 31.44 106 ASP A C 1
ATOM 874 O O . ASP A 1 106 ? -14.968 -76.368 21.661 1.00 31.44 106 ASP A O 1
ATOM 878 N N . LYS A 1 107 ? -14.966 -74.148 21.308 1.00 37.75 107 LYS A N 1
ATOM 879 C CA . LYS A 1 107 ? -14.140 -73.513 22.374 1.00 37.75 107 LYS A CA 1
ATOM 880 C C . LYS A 1 107 ? -13.564 -72.116 22.045 1.00 37.75 107 LYS A C 1
ATOM 882 O O . LYS A 1 107 ? -12.661 -71.963 21.236 1.00 37.75 107 LYS A O 1
ATOM 887 N N . THR A 1 108 ? -14.055 -71.125 22.795 1.00 29.89 108 THR A N 1
ATOM 888 C CA . THR A 1 108 ? -13.307 -70.090 23.557 1.00 29.89 108 THR A CA 1
ATOM 889 C C . THR A 1 108 ? -12.022 -69.430 23.009 1.00 29.89 108 THR A C 1
ATOM 891 O O . THR A 1 108 ? -10.987 -70.081 22.912 1.00 29.89 108 THR A O 1
ATOM 894 N N . THR A 1 109 ? -12.041 -68.081 22.989 1.00 30.05 109 THR A N 1
ATOM 895 C CA . THR A 1 109 ? -10.907 -67.125 23.179 1.00 30.05 109 THR A CA 1
ATOM 896 C C . THR A 1 109 ? -9.757 -67.143 22.147 1.00 30.05 109 THR A C 1
ATOM 898 O O . THR A 1 109 ? -9.173 -68.179 21.880 1.00 30.05 109 THR A O 1
ATOM 901 N N . SER A 1 110 ? -9.306 -66.008 21.596 1.00 36.78 110 SER A N 1
ATOM 902 C CA . SER A 1 110 ? -8.904 -64.797 22.337 1.00 36.78 110 SER A CA 1
ATOM 903 C C . SER A 1 110 ? -9.042 -63.460 21.565 1.00 36.78 110 SER A C 1
ATOM 905 O O . SER A 1 110 ? -9.505 -63.396 20.430 1.00 36.78 110 SER A O 1
ATOM 907 N N . SER A 1 111 ? -8.701 -62.362 22.252 1.00 35.69 111 SER A N 1
ATOM 908 C CA . SER A 1 111 ? -8.913 -60.959 21.860 1.00 35.69 111 SER A CA 1
ATOM 909 C C . SER A 1 111 ? -8.075 -60.452 20.675 1.00 35.69 111 SER A C 1
ATOM 911 O O . SER A 1 111 ? -6.899 -60.773 20.547 1.00 35.69 111 SER A O 1
ATOM 913 N N . LYS A 1 112 ? -8.684 -59.513 19.934 1.00 38.44 112 LYS A N 1
ATOM 914 C CA . LYS A 1 112 ? -8.092 -58.391 19.174 1.00 38.44 112 LYS A CA 1
ATOM 915 C C . LYS A 1 112 ? -6.590 -58.123 19.390 1.00 38.44 112 LYS A C 1
ATOM 917 O O . LYS A 1 112 ? -6.183 -57.805 20.508 1.00 38.44 112 LYS A O 1
ATOM 922 N N . GLN A 1 113 ? -5.880 -57.935 18.279 1.00 36.66 113 GLN A N 1
ATOM 923 C CA . GLN A 1 113 ? -5.050 -56.742 18.061 1.00 36.66 113 GLN A CA 1
ATOM 924 C C . GLN A 1 113 ? -5.135 -56.317 16.583 1.00 36.66 113 GLN A C 1
ATOM 926 O O . GLN A 1 113 ? -5.475 -57.132 15.728 1.00 36.66 113 GLN A O 1
ATOM 931 N N . SER A 1 114 ? -4.940 -55.027 16.306 1.00 35.31 114 SER A N 1
ATOM 932 C CA . SER A 1 114 ? -5.306 -54.359 15.046 1.00 35.31 114 SER A CA 1
ATOM 933 C C . SER A 1 114 ? -4.136 -53.595 14.427 1.00 35.31 114 SER A C 1
ATOM 935 O O . SER A 1 114 ? -3.286 -53.113 15.168 1.00 35.31 114 SER A O 1
ATOM 937 N N . ASP A 1 115 ? -4.167 -53.443 13.099 1.00 44.34 115 ASP A N 1
ATOM 938 C CA . ASP A 1 115 ? -3.405 -52.491 12.272 1.00 44.34 115 ASP A CA 1
ATOM 939 C C . ASP A 1 115 ? -1.993 -52.098 12.744 1.00 44.34 115 ASP A C 1
ATOM 941 O O . ASP A 1 115 ? -1.792 -51.121 13.467 1.00 44.34 115 ASP A O 1
ATOM 945 N N . VAL A 1 116 ? -0.993 -52.780 12.180 1.00 41.84 116 VAL A N 1
ATOM 946 C CA . VAL A 1 116 ? 0.335 -52.197 11.945 1.00 41.84 116 VAL A CA 1
ATOM 947 C C . VAL A 1 116 ? 0.446 -51.932 10.439 1.00 41.84 116 VAL A C 1
ATOM 949 O O . VAL A 1 116 ? 0.413 -52.897 9.673 1.00 41.84 116 VAL A O 1
ATOM 952 N N . PRO A 1 117 ? 0.543 -50.668 9.984 1.00 47.75 117 PRO A N 1
ATOM 953 C CA . PRO A 1 117 ? 0.698 -50.354 8.566 1.00 47.75 117 PRO A CA 1
ATOM 954 C C . PRO A 1 117 ? 1.976 -50.951 7.962 1.00 47.75 117 PRO A C 1
ATOM 956 O O . PRO A 1 117 ? 3.065 -50.831 8.523 1.00 47.75 117 PRO A O 1
ATOM 959 N N . ASP A 1 118 ? 1.842 -51.562 6.786 1.00 47.09 118 ASP A N 1
ATOM 960 C CA . ASP A 1 118 ? 2.929 -52.229 6.061 1.00 47.09 118 ASP A CA 1
ATOM 961 C C . ASP A 1 118 ? 3.817 -51.227 5.296 1.00 47.09 118 ASP A C 1
ATOM 963 O O . ASP A 1 118 ? 3.802 -51.127 4.068 1.00 47.09 118 ASP A O 1
ATOM 967 N N . GLU A 1 119 ? 4.560 -50.407 6.041 1.00 49.44 119 GLU A N 1
ATOM 968 C CA . GLU A 1 119 ? 5.409 -49.353 5.468 1.00 49.44 119 GLU A CA 1
ATOM 969 C C . GLU A 1 119 ? 6.805 -49.878 5.052 1.00 49.44 119 GLU A C 1
ATOM 971 O O . GLU A 1 119 ? 7.428 -49.357 4.119 1.00 49.44 119 GLU A O 1
ATOM 976 N N . TRP A 1 120 ? 7.267 -50.978 5.665 1.00 43.12 120 TRP A N 1
ATOM 977 C CA . TRP A 1 120 ? 8.600 -51.568 5.457 1.00 43.12 120 TRP A CA 1
ATOM 978 C C . TRP A 1 120 ? 8.787 -52.325 4.127 1.00 43.12 120 TRP A C 1
ATOM 980 O O . TRP A 1 120 ? 9.929 -52.510 3.690 1.00 43.12 120 TRP A O 1
ATOM 990 N N . GLU A 1 121 ? 7.716 -52.742 3.440 1.00 48.22 121 GLU A N 1
ATOM 991 C CA . GLU A 1 121 ? 7.803 -53.282 2.068 1.00 48.22 121 GLU A CA 1
ATOM 992 C C . GLU A 1 121 ? 8.438 -52.266 1.094 1.00 48.22 121 GLU A C 1
ATOM 994 O O . GLU A 1 121 ? 9.216 -52.641 0.210 1.00 48.22 121 GLU A O 1
ATOM 999 N N . SER A 1 122 ? 8.167 -50.968 1.286 1.00 51.91 122 SER A N 1
ATOM 1000 C CA . SER A 1 122 ? 8.572 -49.894 0.365 1.00 51.91 122 SER A CA 1
ATOM 1001 C C . SER A 1 122 ? 10.093 -49.661 0.296 1.00 51.91 122 SER A C 1
ATOM 1003 O O . SER A 1 122 ? 10.646 -49.364 -0.772 1.00 51.91 122 SER A O 1
ATOM 1005 N N . GLU A 1 123 ? 10.800 -49.855 1.415 1.00 53.09 123 GLU A N 1
ATOM 1006 C CA . GLU A 1 123 ? 12.221 -49.513 1.571 1.00 53.09 123 GLU A CA 1
ATOM 1007 C C . GLU A 1 123 ? 13.171 -50.377 0.725 1.00 53.09 123 GLU A C 1
ATOM 1009 O O . GLU A 1 123 ? 14.300 -49.972 0.427 1.00 53.09 123 GLU A O 1
ATOM 1014 N N . LYS A 1 124 ? 12.724 -51.571 0.316 1.00 58.38 124 LYS A N 1
ATOM 1015 C CA . LYS A 1 124 ? 13.542 -52.594 -0.363 1.00 58.38 124 LYS A CA 1
ATOM 1016 C C . LYS A 1 124 ? 14.046 -52.155 -1.747 1.00 58.38 124 LYS A C 1
ATOM 1018 O O . LYS A 1 124 ? 14.957 -52.772 -2.294 1.00 58.38 124 LYS A O 1
ATOM 1023 N N . THR A 1 125 ? 13.483 -51.081 -2.304 1.00 65.38 125 THR A N 1
ATOM 1024 C CA . THR A 1 125 ? 13.821 -50.543 -3.634 1.00 65.38 125 THR A CA 1
ATOM 1025 C C . THR A 1 125 ? 14.945 -49.494 -3.639 1.00 65.38 125 THR A C 1
ATOM 1027 O O . THR A 1 125 ? 15.409 -49.092 -4.709 1.00 65.38 125 THR A O 1
ATOM 1030 N N . ILE A 1 126 ? 15.413 -49.045 -2.468 1.00 67.88 126 ILE A N 1
ATOM 1031 C CA . ILE A 1 126 ? 16.321 -47.895 -2.326 1.00 67.88 126 ILE A CA 1
ATOM 1032 C C . ILE A 1 126 ? 17.784 -48.350 -2.143 1.00 67.88 126 ILE A C 1
ATOM 1034 O O . ILE A 1 126 ? 18.080 -49.315 -1.437 1.00 67.88 126 ILE A O 1
ATOM 1038 N N . ARG A 1 127 ? 18.745 -47.631 -2.751 1.00 79.19 127 ARG A N 1
ATOM 1039 C CA . ARG A 1 127 ? 20.189 -47.887 -2.553 1.00 79.19 127 ARG A CA 1
ATOM 1040 C C . ARG A 1 127 ? 20.564 -47.743 -1.071 1.00 79.19 127 ARG A C 1
ATOM 1042 O O . ARG A 1 127 ? 20.190 -46.758 -0.440 1.00 79.19 127 ARG A O 1
ATOM 1049 N N . LYS A 1 128 ? 21.375 -48.668 -0.539 1.00 75.94 128 LYS A N 1
ATOM 1050 C CA . LYS A 1 128 ? 21.725 -48.749 0.899 1.00 75.94 128 LYS A CA 1
ATOM 1051 C C . LYS A 1 128 ? 22.195 -47.417 1.517 1.00 75.94 128 LYS A C 1
ATOM 1053 O O . LYS A 1 128 ? 21.773 -47.093 2.619 1.00 75.94 128 LYS A O 1
ATOM 1058 N N 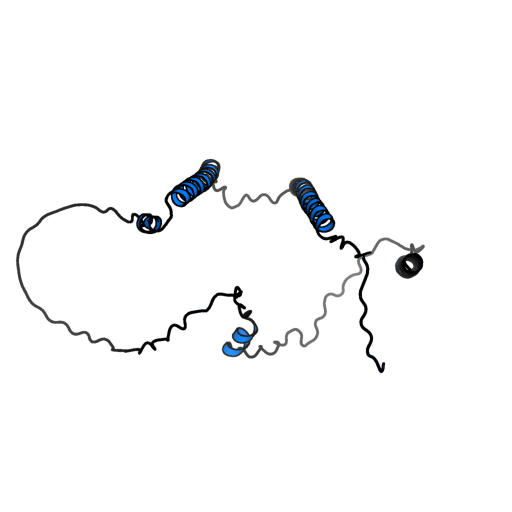. SER A 1 129 ? 23.005 -46.633 0.801 1.00 72.25 129 SER A N 1
ATOM 1059 C CA . SER A 1 129 ? 23.499 -45.318 1.250 1.00 72.25 129 SER A CA 1
ATOM 1060 C C . SER A 1 129 ? 22.459 -44.191 1.205 1.00 72.25 129 SER A C 1
ATOM 1062 O O . SER A 1 129 ? 22.591 -43.207 1.924 1.00 72.25 129 SER A O 1
ATOM 1064 N N . THR A 1 130 ? 21.420 -44.316 0.378 1.00 77.44 130 THR A N 1
ATOM 1065 C CA . THR A 1 130 ? 20.269 -43.400 0.376 1.00 77.44 130 THR A CA 1
ATOM 1066 C C . THR A 1 130 ? 19.261 -43.796 1.455 1.00 77.44 130 THR A C 1
ATOM 1068 O O . THR A 1 130 ? 18.649 -42.929 2.065 1.00 77.44 130 THR A O 1
ATOM 1071 N N . ARG A 1 131 ? 19.116 -45.098 1.742 1.00 77.62 131 ARG A N 1
ATOM 1072 C CA . ARG A 1 131 ? 18.234 -45.601 2.806 1.00 77.62 131 ARG A CA 1
ATOM 1073 C C . ARG A 1 131 ? 18.624 -45.032 4.175 1.00 77.62 131 ARG A C 1
ATOM 1075 O O . ARG A 1 131 ? 17.762 -44.518 4.876 1.00 77.62 131 ARG A O 1
ATOM 1082 N N . THR A 1 132 ? 19.911 -45.044 4.530 1.00 79.88 132 THR A N 1
ATOM 1083 C CA . THR A 1 132 ? 20.379 -44.480 5.809 1.00 79.88 132 THR A CA 1
ATOM 1084 C C . THR A 1 132 ? 20.128 -42.975 5.921 1.00 79.88 132 THR A C 1
ATOM 1086 O O . THR A 1 132 ? 19.656 -42.525 6.960 1.00 79.88 132 THR A O 1
ATO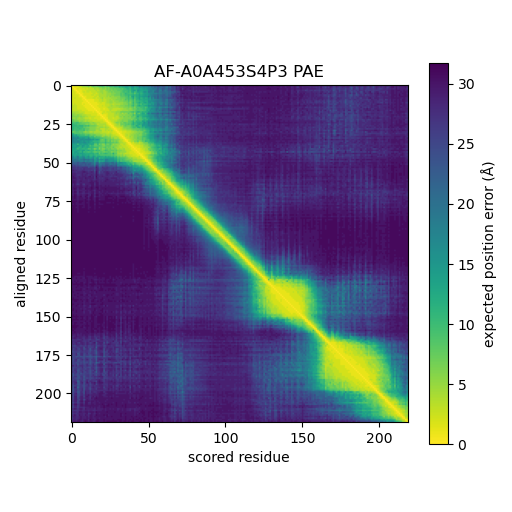M 1089 N N . SER A 1 133 ? 20.376 -42.191 4.865 1.00 81.00 133 SER A N 1
ATOM 1090 C CA . SER A 1 133 ? 20.137 -40.739 4.898 1.00 81.00 133 SER A CA 1
ATOM 1091 C C . SER A 1 133 ? 18.652 -40.364 4.920 1.00 81.00 133 SER A C 1
ATOM 1093 O O . SER A 1 133 ? 18.296 -39.332 5.486 1.00 81.00 133 SER A O 1
ATOM 1095 N N . VAL A 1 134 ? 17.776 -41.204 4.362 1.00 83.81 134 VAL A N 1
ATOM 1096 C CA . VAL A 1 134 ? 16.318 -41.051 4.475 1.00 83.81 134 VAL A CA 1
ATOM 1097 C C . VAL A 1 134 ? 15.843 -41.359 5.900 1.00 83.81 134 VAL A C 1
ATOM 1099 O O . VAL A 1 134 ? 15.157 -40.518 6.477 1.00 83.81 134 VAL A O 1
ATOM 1102 N N . ILE A 1 135 ? 16.290 -42.470 6.502 1.00 85.31 135 ILE A N 1
ATOM 1103 C CA . ILE A 1 135 ? 15.946 -42.853 7.886 1.00 85.31 135 ILE A CA 1
ATOM 1104 C C . ILE A 1 135 ? 16.386 -41.779 8.891 1.00 85.31 135 ILE A C 1
ATOM 1106 O O . ILE A 1 135 ? 15.577 -41.343 9.707 1.00 85.31 135 ILE A O 1
ATOM 1110 N N . VAL A 1 136 ? 17.635 -41.298 8.809 1.00 87.62 136 VAL A N 1
ATOM 1111 C CA . VAL A 1 136 ? 18.132 -40.220 9.689 1.00 87.62 136 VAL A CA 1
ATOM 1112 C C . VAL A 1 136 ? 17.259 -38.969 9.553 1.00 87.62 136 VAL A C 1
ATOM 1114 O O . VAL A 1 136 ? 16.807 -38.420 10.553 1.00 87.62 136 VAL A O 1
ATOM 1117 N N . ARG A 1 137 ? 16.920 -38.571 8.321 1.00 84.50 137 ARG A N 1
ATOM 1118 C CA . ARG A 1 137 ? 16.093 -37.385 8.062 1.00 84.50 137 ARG A CA 1
ATOM 1119 C C . ARG A 1 137 ? 14.618 -37.549 8.455 1.00 84.50 137 ARG A C 1
ATOM 1121 O O . ARG A 1 137 ? 13.937 -36.548 8.674 1.00 84.50 137 ARG A O 1
ATOM 1128 N N . GLN A 1 138 ? 14.099 -38.775 8.524 1.00 88.00 138 GLN A N 1
ATOM 1129 C CA . GLN A 1 138 ? 12.785 -39.065 9.113 1.00 88.00 138 GLN A CA 1
ATOM 1130 C C . GLN A 1 138 ? 12.847 -38.935 10.637 1.00 88.00 138 GLN A C 1
ATOM 1132 O O . GLN A 1 138 ? 12.077 -38.156 11.195 1.00 88.00 138 GLN A O 1
ATOM 1137 N N . ALA A 1 139 ? 13.831 -39.570 11.281 1.00 88.56 139 ALA A N 1
ATOM 1138 C CA . ALA A 1 139 ? 14.047 -39.481 12.724 1.00 88.56 139 ALA A CA 1
ATOM 1139 C C . ALA A 1 139 ? 14.263 -38.031 13.207 1.00 88.56 139 ALA A C 1
ATOM 1141 O O . ALA A 1 139 ? 13.654 -37.624 14.190 1.00 88.56 139 ALA A O 1
ATOM 1142 N N . GLU A 1 140 ? 15.037 -37.212 12.484 1.00 86.75 140 GLU A N 1
ATOM 1143 C CA . GLU A 1 140 ? 15.181 -35.766 12.744 1.00 86.75 140 GLU A CA 1
ATOM 1144 C C . GLU A 1 140 ? 13.826 -35.035 12.728 1.00 86.75 140 GLU A C 1
ATOM 1146 O O . GLU A 1 140 ? 13.506 -34.255 13.627 1.00 86.75 140 GLU A O 1
ATOM 1151 N N . ARG A 1 141 ? 12.997 -35.289 11.706 1.00 88.19 141 ARG A N 1
ATOM 1152 C CA . ARG A 1 141 ? 11.673 -34.661 11.555 1.00 88.19 141 ARG A CA 1
ATOM 1153 C C . ARG A 1 141 ? 10.689 -35.116 12.625 1.00 88.19 141 ARG A C 1
ATOM 1155 O O . ARG A 1 141 ? 9.844 -34.328 13.046 1.00 88.19 141 ARG A O 1
ATOM 1162 N N . GLU A 1 142 ? 10.774 -36.373 13.036 1.00 88.81 142 GLU A N 1
ATOM 1163 C CA . GLU A 1 142 ? 9.930 -36.956 14.073 1.00 88.81 142 GLU A CA 1
ATOM 1164 C C . GLU A 1 142 ? 10.350 -36.503 15.467 1.00 88.81 142 GLU A C 1
ATOM 1166 O O . GLU A 1 142 ? 9.472 -36.153 16.249 1.00 88.81 142 GLU A O 1
ATOM 1171 N N . ALA A 1 143 ? 11.650 -36.359 15.738 1.00 86.56 143 ALA A N 1
ATOM 1172 C CA . ALA A 1 143 ? 12.155 -35.716 16.948 1.00 86.56 143 ALA A CA 1
ATOM 1173 C C . ALA A 1 143 ? 11.648 -34.267 17.063 1.00 86.56 143 ALA A C 1
ATOM 1175 O O . ALA A 1 143 ? 11.051 -33.915 18.075 1.00 86.56 143 ALA A O 1
ATOM 1176 N N . ILE A 1 144 ? 11.761 -33.458 16.000 1.00 83.81 144 ILE A N 1
ATOM 1177 C CA . ILE A 1 144 ? 11.245 -32.074 15.975 1.00 83.81 144 ILE A CA 1
ATOM 1178 C C . ILE A 1 144 ? 9.712 -32.032 16.142 1.00 83.81 144 ILE A C 1
ATOM 1180 O O . ILE A 1 144 ? 9.171 -31.105 16.750 1.00 83.81 144 ILE A O 1
ATOM 1184 N N . ARG A 1 1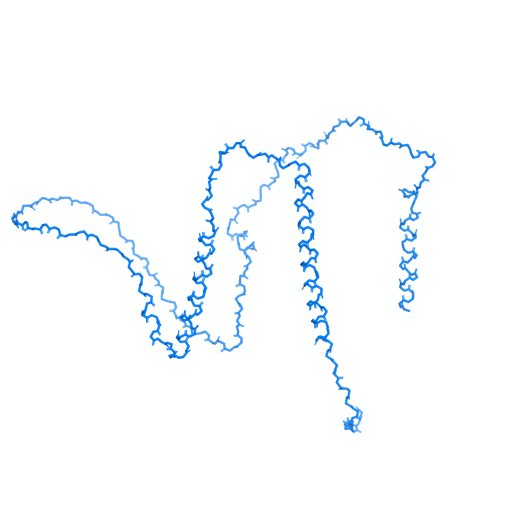45 ? 8.977 -33.020 15.611 1.00 85.69 145 ARG A N 1
ATOM 1185 C CA . ARG A 1 145 ? 7.519 -33.128 15.799 1.00 85.69 145 ARG A CA 1
ATOM 1186 C C . ARG A 1 145 ? 7.168 -33.502 17.243 1.00 85.69 145 ARG A C 1
ATOM 1188 O O . ARG A 1 145 ? 6.282 -32.877 17.819 1.00 85.69 145 ARG A O 1
ATOM 1195 N N . ALA A 1 146 ? 7.866 -34.480 17.816 1.00 86.12 146 ALA A N 1
ATOM 1196 C CA . ALA A 1 146 ? 7.669 -34.949 19.182 1.00 86.12 146 ALA A CA 1
ATOM 1197 C C . ALA A 1 146 ? 8.045 -33.872 20.209 1.00 86.12 146 ALA A C 1
ATOM 1199 O O . ALA A 1 146 ? 7.283 -33.635 21.138 1.00 86.12 146 ALA A O 1
ATOM 1200 N N . GLU A 1 147 ? 9.148 -33.147 20.006 1.00 82.06 147 GLU A N 1
ATOM 1201 C CA . GLU A 1 147 ? 9.548 -32.005 20.834 1.00 82.06 147 GLU A CA 1
ATOM 1202 C C . GLU A 1 147 ? 8.469 -30.913 20.833 1.00 82.06 147 GLU A C 1
ATOM 1204 O O . GLU A 1 147 ? 8.056 -30.444 21.895 1.00 82.06 147 GLU A O 1
ATOM 1209 N N . LYS A 1 148 ? 7.927 -30.559 19.660 1.00 77.81 148 LYS A N 1
ATOM 1210 C CA . LYS A 1 148 ? 6.818 -29.596 19.551 1.00 77.81 148 LYS A CA 1
ATOM 1211 C C . LYS A 1 148 ? 5.525 -30.089 20.204 1.00 77.81 148 LYS A C 1
ATOM 1213 O O . LYS A 1 148 ? 4.769 -29.275 20.720 1.00 77.81 148 LYS A O 1
ATOM 1218 N N . GLN A 1 149 ? 5.271 -31.396 20.219 1.00 78.44 149 GLN A N 1
ATOM 1219 C CA . GLN A 1 149 ? 4.107 -31.984 20.893 1.00 78.44 149 GLN A CA 1
ATOM 1220 C C . GLN A 1 149 ? 4.306 -32.131 22.412 1.00 78.44 149 GLN A C 1
ATOM 1222 O O . GLN A 1 149 ? 3.343 -31.997 23.157 1.00 78.44 149 GLN A O 1
ATOM 1227 N N . ALA A 1 150 ? 5.537 -32.339 22.885 1.00 77.44 150 ALA A N 1
ATOM 1228 C CA . ALA A 1 150 ? 5.876 -32.404 24.308 1.00 77.44 150 ALA A CA 1
ATOM 1229 C C . ALA A 1 150 ? 5.989 -31.012 24.959 1.00 77.44 150 ALA A C 1
ATOM 1231 O O . ALA A 1 150 ? 5.643 -30.840 26.127 1.00 77.44 150 ALA A O 1
ATOM 1232 N N . THR A 1 151 ? 6.442 -30.002 24.207 1.00 67.00 151 THR A N 1
ATOM 1233 C CA . THR A 1 151 ? 6.476 -28.593 24.648 1.00 67.00 151 THR A CA 1
ATOM 1234 C C . THR A 1 151 ? 5.121 -27.891 24.511 1.00 67.00 151 THR A C 1
ATOM 1236 O O . THR A 1 151 ? 4.883 -26.893 25.198 1.00 67.00 151 THR A O 1
ATOM 1239 N N . ALA A 1 152 ? 4.197 -28.433 23.707 1.00 69.19 152 ALA A N 1
ATOM 1240 C CA . ALA A 1 152 ? 2.791 -28.038 23.690 1.00 69.19 152 ALA A CA 1
ATOM 1241 C C . ALA A 1 152 ? 2.103 -28.422 25.013 1.00 69.19 152 ALA A C 1
ATOM 1243 O O . ALA A 1 152 ? 1.471 -29.471 25.143 1.00 69.19 152 ALA A O 1
ATOM 1244 N N . LYS A 1 153 ? 2.228 -27.536 26.010 1.00 68.25 153 LYS A N 1
ATOM 1245 C CA . LYS A 1 153 ? 1.533 -27.631 27.302 1.00 68.25 153 LYS A CA 1
ATOM 1246 C C . LYS A 1 153 ? 0.044 -27.926 27.057 1.00 68.25 153 LYS A C 1
ATOM 1248 O O . LYS A 1 153 ? -0.553 -27.254 26.212 1.00 68.25 153 LYS A O 1
ATOM 1253 N N . PRO A 1 154 ? -0.580 -28.871 27.787 1.00 62.56 154 PRO A N 1
ATOM 1254 C CA . PRO A 1 154 ? -1.977 -29.219 27.566 1.00 62.56 154 PRO A CA 1
ATOM 1255 C C . PRO A 1 154 ? -2.846 -27.974 27.740 1.00 62.56 154 PRO A C 1
ATOM 1257 O O . PRO A 1 154 ? -2.884 -27.381 28.823 1.00 62.56 154 PRO A O 1
ATOM 1260 N N . ILE A 1 155 ? -3.519 -27.573 26.659 1.00 61.19 155 ILE A N 1
ATOM 1261 C CA . ILE A 1 155 ? -4.376 -26.389 26.632 1.00 61.19 155 ILE A CA 1
ATOM 1262 C C . ILE A 1 155 ? -5.536 -26.647 27.591 1.00 61.19 155 ILE A C 1
ATOM 1264 O O . ILE A 1 155 ? -6.508 -27.331 27.263 1.00 61.19 155 ILE A O 1
ATOM 1268 N N . LYS A 1 156 ? -5.425 -26.097 28.803 1.00 63.97 156 LYS A N 1
ATOM 1269 C CA . LYS A 1 156 ? -6.547 -25.996 29.732 1.00 63.97 156 LYS A CA 1
ATOM 1270 C C . LYS A 1 156 ? -7.602 -25.150 29.034 1.00 63.97 156 LYS A C 1
ATOM 1272 O O . LYS A 1 156 ? -7.433 -23.935 28.945 1.00 63.97 156 LYS A O 1
ATOM 1277 N N . LYS A 1 157 ? -8.667 -25.788 28.536 1.00 62.44 157 LYS A N 1
ATOM 1278 C CA . LYS A 1 157 ? -9.849 -25.085 28.032 1.00 62.44 157 LYS A CA 1
ATOM 1279 C C . LYS A 1 157 ? -10.320 -24.136 29.135 1.00 62.44 157 LYS A C 1
ATOM 1281 O O . LYS A 1 157 ? -10.809 -24.588 30.171 1.00 62.44 157 LYS A O 1
ATOM 1286 N N . ARG A 1 158 ? -10.088 -22.833 28.948 1.00 58.88 158 ARG A N 1
ATOM 1287 C CA . ARG A 1 158 ? -10.683 -21.800 29.803 1.00 58.88 158 ARG A CA 1
ATOM 1288 C C . ARG A 1 158 ? -12.196 -21.856 29.584 1.00 58.88 158 ARG A C 1
ATOM 1290 O O . ARG A 1 158 ? -12.646 -22.369 28.559 1.00 58.88 158 ARG A O 1
ATOM 1297 N N . LYS A 1 159 ? -12.979 -21.396 30.558 1.00 56.72 159 LYS A N 1
ATOM 1298 C CA . LYS A 1 159 ? -14.431 -21.351 30.380 1.00 56.72 159 LYS A CA 1
ATOM 1299 C C . LYS A 1 159 ? -14.756 -20.371 29.254 1.00 56.72 159 LYS A C 1
ATOM 1301 O O . LYS A 1 159 ? -14.326 -19.222 29.288 1.00 56.72 159 LYS A O 1
ATOM 1306 N N . GLU A 1 160 ? -15.496 -20.871 28.279 1.00 52.62 160 GLU A N 1
ATOM 1307 C CA . GLU A 1 160 ? -16.125 -20.108 27.208 1.00 52.62 160 GLU A CA 1
ATOM 1308 C C . GLU A 1 160 ? -17.027 -19.044 27.861 1.00 52.62 160 GLU A C 1
ATOM 1310 O O . GLU A 1 160 ? -17.925 -19.392 28.630 1.00 52.62 160 GLU A O 1
ATOM 1315 N N . GLY A 1 161 ? -16.693 -17.760 27.680 1.00 51.84 161 GLY A N 1
ATOM 1316 C CA . GLY A 1 161 ? -17.348 -16.633 28.367 1.00 51.84 161 GLY A CA 1
ATOM 1317 C C . GLY A 1 161 ? -16.418 -15.575 28.986 1.00 51.84 161 GLY A C 1
ATOM 1318 O O . GLY A 1 161 ? -16.878 -14.471 29.247 1.00 51.84 161 GLY A O 1
ATOM 1319 N N . GLU A 1 162 ? -15.121 -15.854 29.177 1.00 47.38 162 GLU A N 1
ATOM 1320 C CA . GLU A 1 162 ? -14.115 -14.846 29.590 1.00 47.38 162 GLU A CA 1
ATOM 1321 C C . GLU A 1 162 ? -13.072 -14.569 28.492 1.00 47.38 162 GLU A C 1
ATOM 1323 O O . GLU A 1 162 ? -11.865 -14.485 28.740 1.00 47.38 162 GLU A O 1
ATOM 1328 N N . GLU A 1 163 ? -13.542 -14.367 27.262 1.00 56.62 163 GLU A N 1
ATOM 1329 C CA . GLU A 1 163 ? -12.796 -13.552 26.303 1.00 56.62 163 GLU A CA 1
ATOM 1330 C C . GLU A 1 163 ? -12.896 -12.092 26.753 1.00 56.62 163 GLU A C 1
ATOM 1332 O O . GLU A 1 163 ? -13.776 -11.336 26.338 1.00 56.62 163 GLU A O 1
ATOM 1337 N N . LYS A 1 164 ? -11.985 -11.692 27.651 1.00 67.50 164 LYS A N 1
ATOM 1338 C CA . LYS A 1 164 ? -11.676 -10.273 27.823 1.00 67.50 164 LYS A CA 1
ATOM 1339 C C . LYS A 1 164 ? -11.330 -9.730 26.440 1.00 67.50 164 LYS A C 1
ATOM 1341 O O . LYS A 1 164 ? -10.336 -10.155 25.856 1.00 67.50 164 LYS A O 1
ATOM 1346 N N . ARG A 1 165 ? -12.137 -8.794 25.936 1.00 69.44 165 ARG A N 1
ATOM 1347 C CA . ARG A 1 165 ? -11.725 -7.943 24.817 1.00 69.44 165 ARG A CA 1
ATOM 1348 C C . ARG A 1 165 ? -10.398 -7.308 25.223 1.00 69.44 165 ARG A C 1
ATOM 1350 O O . ARG A 1 165 ? -10.354 -6.695 26.290 1.00 69.44 165 ARG A O 1
ATOM 1357 N N . MET A 1 166 ? -9.361 -7.517 24.410 1.00 65.88 166 MET A N 1
ATOM 1358 C CA . MET A 1 166 ? -8.039 -6.921 24.616 1.00 65.88 166 MET A CA 1
ATOM 1359 C C . MET A 1 166 ? -8.227 -5.433 24.902 1.00 65.88 166 MET A C 1
ATOM 1361 O O . MET A 1 166 ? -8.961 -4.759 24.170 1.00 65.88 166 MET A O 1
ATOM 1365 N N . THR A 1 167 ? -7.627 -4.925 25.977 1.00 85.38 167 THR A N 1
ATOM 1366 C CA . THR A 1 167 ? -7.663 -3.482 26.226 1.00 85.38 167 THR A CA 1
ATOM 1367 C C . THR A 1 167 ? -6.957 -2.758 25.080 1.00 85.38 167 THR A C 1
ATOM 1369 O O . THR A 1 167 ? -6.143 -3.339 24.358 1.00 85.38 167 THR A O 1
ATOM 1372 N N . GLN A 1 168 ? -7.243 -1.469 24.904 1.00 86.94 168 GLN A N 1
ATOM 1373 C CA . GLN A 1 168 ? -6.542 -0.666 23.901 1.00 86.94 168 GLN A CA 1
ATOM 1374 C C . GLN A 1 168 ? -5.018 -0.680 24.137 1.00 86.94 168 GLN A C 1
ATOM 1376 O O . GLN A 1 168 ? -4.250 -0.711 23.183 1.00 86.94 168 GLN A O 1
ATOM 1381 N N . GLU A 1 169 ? -4.583 -0.758 25.398 1.00 84.75 169 GLU A N 1
ATOM 1382 C CA . GLU A 1 169 ? -3.178 -0.929 25.786 1.00 84.75 169 GLU A CA 1
ATOM 1383 C C . GLU A 1 169 ? -2.622 -2.303 25.369 1.00 84.75 169 GLU A C 1
ATOM 1385 O O . GLU A 1 169 ? -1.555 -2.370 24.767 1.00 84.75 169 GLU A O 1
ATOM 1390 N N . GLU A 1 170 ? -3.347 -3.399 25.631 1.00 86.19 170 GLU A N 1
ATOM 1391 C CA . GLU A 1 170 ? -2.947 -4.756 25.221 1.00 86.19 170 GLU A CA 1
ATOM 1392 C C . GLU A 1 170 ? -2.852 -4.875 23.687 1.00 86.19 170 GLU A C 1
ATOM 1394 O O . GLU A 1 170 ? -1.910 -5.476 23.171 1.00 86.19 170 GLU A O 1
ATOM 1399 N N . MET A 1 171 ? -3.772 -4.238 22.952 1.00 86.00 171 MET A N 1
ATOM 1400 C CA . MET A 1 171 ? -3.755 -4.167 21.486 1.00 86.00 171 MET A CA 1
ATOM 1401 C C . MET A 1 171 ? -2.569 -3.348 20.951 1.00 86.00 171 MET A C 1
ATOM 1403 O O . MET A 1 171 ? -1.934 -3.755 19.980 1.00 86.00 171 MET A O 1
ATOM 1407 N N . LEU A 1 172 ? -2.233 -2.219 21.585 1.00 93.25 172 LEU A N 1
ATOM 1408 C CA . LEU A 1 172 ? -1.067 -1.405 21.216 1.00 93.25 172 LEU A CA 1
ATOM 1409 C C . LEU A 1 172 ? 0.262 -2.118 21.519 1.00 93.25 172 LEU A C 1
ATOM 1411 O O . LEU A 1 172 ? 1.222 -1.968 20.764 1.00 93.25 172 LEU A O 1
ATOM 1415 N N . LEU A 1 173 ? 0.322 -2.932 22.578 1.00 91.06 173 LEU A N 1
ATOM 1416 C CA . LEU A 1 173 ? 1.491 -3.763 22.881 1.00 91.06 173 LEU A CA 1
ATOM 1417 C C . LEU A 1 173 ? 1.667 -4.900 21.860 1.00 91.06 173 LEU A C 1
ATOM 1419 O O . LEU A 1 173 ? 2.779 -5.107 21.377 1.00 91.06 173 LEU A O 1
ATOM 1423 N N . GLU A 1 174 ? 0.590 -5.587 21.463 1.00 87.81 174 GLU A N 1
ATOM 1424 C CA . GLU A 1 174 ? 0.643 -6.592 20.387 1.00 87.81 174 GLU A CA 1
ATOM 1425 C C . GLU A 1 174 ? 1.007 -5.957 19.029 1.00 87.81 174 GLU A C 1
ATOM 1427 O O . GLU A 1 174 ? 1.804 -6.514 18.265 1.00 87.81 174 GLU A O 1
ATOM 1432 N N . ALA A 1 175 ? 0.509 -4.748 18.746 1.00 92.94 175 ALA A N 1
ATOM 1433 C CA . ALA A 1 175 ? 0.914 -3.972 17.576 1.00 92.94 175 ALA A CA 1
ATOM 1434 C C . ALA A 1 175 ? 2.424 -3.664 17.591 1.00 92.94 175 ALA A C 1
ATOM 1436 O O . ALA A 1 175 ? 3.101 -3.917 16.597 1.00 92.94 175 ALA A O 1
ATOM 1437 N N . ALA A 1 176 ? 2.985 -3.218 18.719 1.00 92.94 176 ALA A N 1
ATOM 1438 C CA . ALA A 1 176 ? 4.419 -2.939 18.838 1.00 92.94 176 ALA A CA 1
ATOM 1439 C C . ALA A 1 176 ? 5.292 -4.210 18.714 1.00 92.94 176 ALA A C 1
ATOM 1441 O O . ALA A 1 176 ? 6.330 -4.197 18.046 1.00 92.94 176 ALA A O 1
ATOM 1442 N N . GLU A 1 177 ? 4.880 -5.342 19.299 1.00 93.25 177 GLU A N 1
ATOM 1443 C CA . GLU A 1 177 ? 5.597 -6.615 19.118 1.00 93.25 177 GLU A CA 1
ATOM 1444 C C . GLU A 1 177 ? 5.559 -7.099 17.657 1.00 93.25 177 GLU A C 1
ATOM 1446 O O . GLU A 1 177 ? 6.572 -7.581 17.128 1.00 93.25 177 GLU A O 1
ATOM 1451 N N . THR A 1 178 ? 4.420 -6.942 16.974 1.00 95.31 178 THR A N 1
ATOM 1452 C CA . THR A 1 178 ? 4.288 -7.318 15.558 1.00 95.31 178 THR A CA 1
ATOM 1453 C C . THR A 1 178 ? 5.007 -6.346 14.620 1.00 95.31 178 THR A C 1
ATOM 1455 O O . THR A 1 178 ? 5.620 -6.809 13.659 1.00 95.31 178 THR A O 1
ATOM 1458 N N . GLU A 1 179 ? 5.059 -5.045 14.916 1.00 94.62 179 GLU A N 1
ATOM 1459 C CA . GLU A 1 179 ? 5.878 -4.054 14.200 1.00 94.62 179 GLU A CA 1
ATOM 1460 C C . GLU A 1 179 ? 7.360 -4.455 14.211 1.00 94.62 179 GLU A C 1
ATOM 1462 O O . GLU A 1 179 ? 7.982 -4.591 13.155 1.00 94.62 179 GLU A O 1
ATOM 1467 N N . ILE A 1 180 ? 7.913 -4.759 15.390 1.00 94.69 180 ILE A N 1
ATOM 1468 C CA . ILE A 1 180 ? 9.308 -5.198 15.546 1.00 94.69 180 ILE A CA 1
ATOM 1469 C C . ILE A 1 180 ? 9.586 -6.486 14.744 1.00 94.69 180 ILE A C 1
ATOM 1471 O O . ILE A 1 180 ? 10.670 -6.654 14.171 1.00 94.69 180 ILE A O 1
ATOM 1475 N N . MET A 1 181 ? 8.623 -7.411 14.669 1.00 94.94 181 MET A N 1
ATOM 1476 C CA . MET A 1 181 ? 8.732 -8.608 13.824 1.00 94.94 181 MET A CA 1
ATOM 1477 C C . MET A 1 181 ? 8.644 -8.283 12.327 1.00 94.94 181 MET A C 1
ATOM 1479 O O . MET A 1 181 ? 9.392 -8.863 11.534 1.00 94.94 181 MET A O 1
ATOM 1483 N N . ASN A 1 182 ? 7.771 -7.354 11.939 1.00 95.81 182 ASN A N 1
ATOM 1484 C CA . ASN A 1 182 ? 7.558 -6.926 10.559 1.00 95.81 182 ASN A CA 1
ATOM 1485 C C . ASN A 1 182 ? 8.771 -6.178 10.003 1.00 95.81 182 ASN A C 1
ATOM 1487 O O . ASN A 1 182 ? 9.231 -6.526 8.917 1.00 95.81 182 ASN A O 1
ATOM 1491 N N . MET A 1 183 ? 9.379 -5.272 10.773 1.00 96.12 183 MET A N 1
ATOM 1492 C CA . MET A 1 183 ? 10.633 -4.606 10.404 1.00 96.12 183 MET A CA 1
ATOM 1493 C C . MET A 1 183 ? 11.754 -5.627 10.164 1.00 96.12 183 MET A C 1
ATOM 1495 O O . MET A 1 183 ? 12.349 -5.660 9.088 1.00 96.12 183 MET A O 1
ATOM 1499 N N . ARG A 1 184 ? 11.949 -6.579 11.087 1.00 96.19 184 ARG A N 1
ATOM 1500 C CA . ARG A 1 184 ? 12.927 -7.673 10.918 1.00 96.19 184 ARG A CA 1
ATOM 1501 C C . ARG A 1 184 ? 12.609 -8.602 9.744 1.00 96.19 184 ARG A C 1
ATOM 1503 O O . ARG A 1 184 ? 13.509 -9.274 9.236 1.00 96.19 184 ARG A O 1
ATOM 1510 N N . ASN A 1 185 ? 11.341 -8.729 9.346 1.00 95.94 185 ASN A N 1
ATOM 1511 C CA . ASN A 1 185 ? 10.937 -9.470 8.149 1.00 95.94 185 ASN A CA 1
ATOM 1512 C C . ASN A 1 185 ? 11.274 -8.678 6.877 1.00 95.94 185 ASN A C 1
ATOM 1514 O O . ASN A 1 185 ? 11.849 -9.262 5.958 1.00 95.94 185 ASN A O 1
ATOM 1518 N N . LEU A 1 186 ? 10.981 -7.376 6.854 1.00 95.50 186 LEU A N 1
ATOM 1519 C CA . LEU A 1 186 ? 11.262 -6.456 5.753 1.00 95.50 186 LEU A CA 1
ATOM 1520 C C . LEU A 1 186 ? 12.768 -6.344 5.482 1.00 95.50 186 LEU A C 1
ATOM 1522 O O . LEU A 1 186 ? 13.189 -6.565 4.351 1.00 95.50 186 LEU A O 1
ATOM 1526 N N . GLU A 1 187 ? 13.595 -6.146 6.514 1.00 94.25 187 GLU A N 1
ATOM 1527 C CA . GLU A 1 187 ? 15.067 -6.195 6.428 1.00 94.25 187 GLU A CA 1
ATOM 1528 C C . GLU A 1 187 ? 15.560 -7.473 5.724 1.00 94.25 187 GLU A C 1
ATOM 1530 O O . GLU A 1 187 ? 16.403 -7.432 4.825 1.00 94.25 187 GLU A O 1
ATOM 1535 N N . ARG A 1 188 ? 14.991 -8.631 6.092 1.00 94.19 188 ARG A N 1
ATOM 1536 C CA . ARG A 1 188 ? 15.320 -9.940 5.500 1.00 94.19 188 ARG A CA 1
ATOM 1537 C C . ARG A 1 188 ? 14.795 -10.132 4.076 1.00 94.19 188 ARG A C 1
ATOM 1539 O O . ARG A 1 188 ? 15.281 -11.037 3.395 1.00 94.19 188 ARG A O 1
ATOM 1546 N N . VAL A 1 189 ? 13.824 -9.340 3.625 1.00 94.06 189 VAL A N 1
ATOM 1547 C CA . VAL A 1 189 ? 13.383 -9.292 2.221 1.00 94.06 189 VAL A CA 1
ATOM 1548 C C . VAL A 1 189 ? 14.304 -8.365 1.430 1.00 94.06 189 VAL A C 1
ATOM 1550 O O . VAL A 1 189 ? 14.932 -8.830 0.481 1.00 94.06 189 VAL A O 1
ATOM 1553 N N . LEU A 1 190 ? 14.499 -7.125 1.883 1.00 92.62 190 LEU A N 1
ATOM 1554 C CA . LEU A 1 190 ? 15.359 -6.126 1.237 1.00 92.62 190 LEU A CA 1
ATOM 1555 C C . LEU A 1 190 ? 16.800 -6.629 1.048 1.00 92.62 190 LEU A C 1
ATOM 1557 O O . LEU A 1 190 ? 17.349 -6.523 -0.046 1.00 92.62 190 LEU A O 1
ATOM 1561 N N . ALA A 1 191 ? 17.392 -7.284 2.054 1.00 92.31 191 ALA A N 1
ATOM 1562 C CA . ALA A 1 191 ? 18.726 -7.878 1.930 1.00 92.31 191 ALA A CA 1
ATOM 1563 C C . ALA A 1 191 ? 18.803 -8.962 0.831 1.00 92.31 191 ALA A C 1
ATOM 1565 O O . ALA A 1 191 ? 19.801 -9.062 0.112 1.00 92.31 191 ALA A O 1
ATOM 1566 N N . ARG A 1 192 ? 17.735 -9.755 0.652 1.00 91.38 192 ARG A N 1
ATOM 1567 C CA . ARG A 1 192 ? 17.648 -10.757 -0.426 1.00 91.38 192 ARG A CA 1
ATOM 1568 C C . ARG A 1 192 ? 17.435 -10.106 -1.785 1.00 91.38 192 ARG A C 1
AT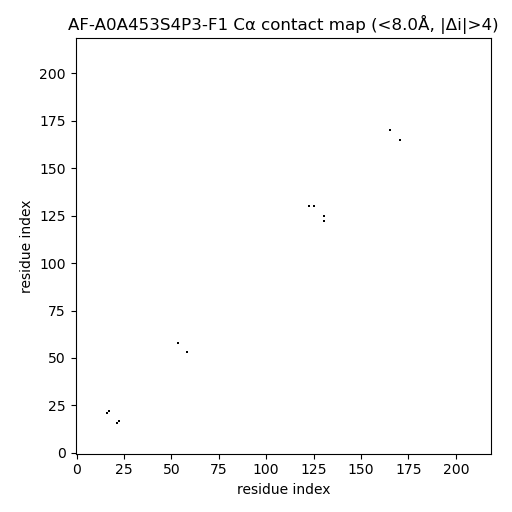OM 1570 O O . ARG A 1 192 ? 18.014 -10.572 -2.762 1.00 91.38 192 ARG A O 1
ATOM 1577 N N . GLU A 1 193 ? 16.634 -9.051 -1.858 1.00 86.38 193 GLU A N 1
ATOM 1578 C CA . GLU A 1 193 ? 16.433 -8.281 -3.086 1.00 86.38 193 GLU A CA 1
ATOM 1579 C C . GLU A 1 193 ? 17.725 -7.590 -3.523 1.00 86.38 193 GLU A C 1
ATOM 1581 O O . GLU A 1 193 ? 18.081 -7.665 -4.696 1.00 86.38 193 GLU A O 1
ATOM 1586 N N . GLU A 1 194 ? 18.499 -7.029 -2.592 1.00 87.00 194 GLU A N 1
ATOM 1587 C CA . GLU A 1 194 ? 19.850 -6.535 -2.855 1.00 87.00 194 GLU A CA 1
ATOM 1588 C C . GLU A 1 194 ? 20.787 -7.636 -3.366 1.00 87.00 194 GLU A C 1
ATOM 1590 O O . GLU A 1 194 ? 21.488 -7.427 -4.358 1.00 87.00 194 GLU A O 1
ATOM 1595 N N . GLU A 1 195 ? 20.813 -8.811 -2.729 1.00 85.25 195 GLU A N 1
ATOM 1596 C CA . GLU A 1 195 ? 21.604 -9.951 -3.207 1.00 85.25 195 GLU A CA 1
ATOM 1597 C C . GLU A 1 195 ? 21.194 -10.390 -4.619 1.00 85.25 195 GLU A C 1
ATOM 1599 O O . GLU A 1 195 ? 22.059 -10.638 -5.461 1.00 85.25 195 GLU A O 1
ATOM 1604 N N . VAL A 1 196 ? 19.890 -10.488 -4.894 1.00 86.00 196 VAL A N 1
ATOM 1605 C CA . VAL A 1 196 ? 19.357 -10.856 -6.213 1.00 86.00 196 VAL A CA 1
ATOM 1606 C C . VAL A 1 196 ? 19.699 -9.782 -7.241 1.00 86.00 196 VAL A C 1
ATOM 1608 O O . VAL A 1 196 ? 20.211 -10.123 -8.301 1.00 86.00 196 VAL A O 1
ATOM 1611 N N . LYS A 1 197 ? 19.524 -8.496 -6.922 1.00 85.12 197 LYS A N 1
ATOM 1612 C CA . LYS A 1 197 ? 19.872 -7.354 -7.782 1.00 85.12 197 LYS A CA 1
ATOM 1613 C C . LYS A 1 197 ? 21.364 -7.354 -8.125 1.00 85.12 197 LYS A C 1
ATOM 1615 O O . LYS A 1 197 ? 21.712 -7.288 -9.301 1.00 85.12 197 LYS A O 1
ATOM 1620 N N . LYS A 1 198 ? 22.244 -7.541 -7.134 1.00 80.31 198 LYS A N 1
ATOM 1621 C CA . LYS A 1 198 ? 23.706 -7.647 -7.324 1.00 80.31 198 LYS A CA 1
ATOM 1622 C C . LYS A 1 198 ? 24.096 -8.849 -8.199 1.00 80.31 198 LYS A C 1
ATOM 1624 O O . LYS A 1 198 ? 25.005 -8.728 -9.012 1.00 80.31 198 LYS A O 1
ATOM 1629 N N . LYS A 1 199 ? 23.395 -9.986 -8.084 1.00 75.62 199 LYS A N 1
ATOM 1630 C CA . LYS A 1 199 ? 23.629 -11.200 -8.899 1.00 75.62 199 LYS A CA 1
ATOM 1631 C C . LYS A 1 199 ? 22.980 -11.148 -10.291 1.00 75.62 199 LYS A C 1
ATOM 1633 O O . LYS A 1 199 ? 23.440 -11.838 -11.195 1.00 75.62 199 LYS A O 1
ATOM 1638 N N . ALA A 1 200 ? 21.921 -10.356 -10.470 1.00 73.06 200 ALA A N 1
ATOM 1639 C CA . ALA A 1 200 ? 21.165 -10.232 -11.719 1.00 73.06 200 ALA A CA 1
ATOM 1640 C C . ALA A 1 200 ? 21.768 -9.220 -12.708 1.00 73.06 200 ALA A C 1
ATOM 1642 O O . ALA A 1 200 ? 21.444 -9.272 -13.897 1.00 73.06 200 ALA A O 1
ATOM 1643 N N . VAL A 1 201 ? 22.668 -8.333 -12.263 1.00 71.81 201 VAL A N 1
ATOM 1644 C CA . VAL A 1 201 ? 23.479 -7.492 -13.160 1.00 71.81 201 VAL A CA 1
ATOM 1645 C C . VAL A 1 201 ? 24.516 -8.369 -13.867 1.00 71.81 201 VAL A C 1
ATOM 1647 O O . VAL A 1 201 ? 25.680 -8.457 -13.478 1.00 71.81 201 VAL A O 1
ATOM 1650 N N . VAL A 1 202 ? 24.080 -9.037 -14.937 1.00 68.75 202 VAL A N 1
ATOM 1651 C CA . VAL A 1 202 ? 24.955 -9.795 -15.836 1.00 68.75 202 VAL A CA 1
ATOM 1652 C C . VAL A 1 202 ? 25.826 -8.806 -16.608 1.00 68.75 202 VAL A C 1
ATOM 1654 O O . VAL A 1 202 ? 25.448 -8.328 -17.680 1.00 68.75 202 VAL A O 1
ATOM 1657 N N . GLN A 1 203 ? 27.008 -8.509 -16.066 1.00 71.69 203 GLN A N 1
ATOM 1658 C CA . GLN A 1 203 ? 28.063 -7.789 -16.774 1.00 71.69 203 GLN A CA 1
ATOM 1659 C C . GLN A 1 203 ? 28.557 -8.649 -17.944 1.00 71.69 203 GLN A C 1
ATOM 1661 O O . GLN A 1 203 ? 29.467 -9.468 -17.816 1.00 71.69 203 GLN A O 1
ATOM 1666 N N . LYS A 1 204 ? 27.914 -8.490 -19.103 1.00 80.12 204 LYS A N 1
ATOM 1667 C CA . LYS A 1 204 ? 28.377 -9.076 -20.360 1.00 80.12 204 LYS A CA 1
ATOM 1668 C C . LYS A 1 204 ? 29.680 -8.381 -20.742 1.00 80.12 204 LYS A C 1
ATOM 1670 O O . LYS A 1 204 ? 29.655 -7.199 -21.076 1.00 80.12 204 LYS A O 1
ATOM 1675 N N . ALA A 1 205 ? 30.794 -9.108 -20.700 1.00 79.88 205 ALA A N 1
ATOM 1676 C CA . ALA A 1 205 ? 32.058 -8.614 -21.230 1.00 79.88 205 ALA A CA 1
ATOM 1677 C C . ALA A 1 205 ? 31.866 -8.212 -22.701 1.00 79.88 205 ALA A C 1
ATOM 1679 O O . ALA A 1 205 ? 31.407 -9.018 -23.516 1.00 79.88 205 ALA A O 1
ATOM 1680 N N . VAL A 1 206 ? 32.179 -6.958 -23.028 1.00 83.12 206 VAL A N 1
ATOM 1681 C CA . VAL A 1 206 ? 32.159 -6.477 -24.411 1.00 83.12 206 VAL A CA 1
ATOM 1682 C C . VAL A 1 206 ? 33.332 -7.124 -25.142 1.00 83.12 206 VAL A C 1
ATOM 1684 O O . VAL A 1 206 ? 34.457 -7.127 -24.648 1.00 83.12 206 VAL A O 1
ATOM 1687 N N . TYR A 1 207 ? 33.070 -7.718 -26.305 1.00 84.62 207 TYR A N 1
ATOM 1688 C CA . TYR A 1 207 ? 34.119 -8.338 -27.106 1.00 84.62 207 TYR A CA 1
ATOM 1689 C C . TYR A 1 207 ? 34.868 -7.265 -27.904 1.00 84.62 207 TYR A C 1
ATOM 1691 O O . TYR A 1 207 ? 34.416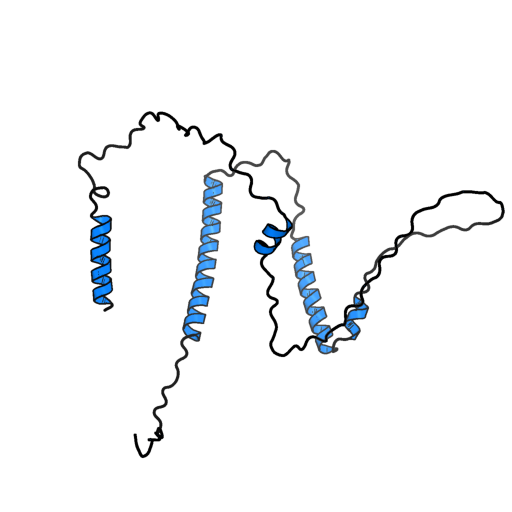 -6.840 -28.963 1.00 84.62 207 TYR A O 1
ATOM 1699 N N . GLU A 1 208 ? 36.022 -6.843 -27.391 1.00 86.81 208 GLU A N 1
ATOM 1700 C CA . GLU A 1 208 ? 36.918 -5.865 -28.034 1.00 86.81 208 GLU A CA 1
ATOM 1701 C C . GLU A 1 208 ? 37.844 -6.498 -29.098 1.00 86.81 208 GLU A C 1
ATOM 1703 O O . GLU A 1 208 ? 38.730 -5.841 -29.641 1.00 86.81 208 GLU A O 1
ATOM 1708 N N . GLY A 1 209 ? 37.666 -7.790 -29.399 1.00 90.12 209 GLY A N 1
ATOM 1709 C CA . GLY A 1 209 ? 38.516 -8.523 -30.335 1.00 90.12 209 GLY A CA 1
ATOM 1710 C C . GLY A 1 209 ? 38.204 -8.264 -31.821 1.00 90.12 209 GLY A C 1
ATOM 1711 O O . GLY A 1 209 ? 37.131 -7.754 -32.170 1.00 90.12 209 GLY A O 1
ATOM 1712 N N . PRO A 1 210 ? 39.116 -8.659 -32.735 1.00 89.38 210 PRO A N 1
ATOM 1713 C CA . PRO A 1 210 ? 38.936 -8.490 -34.176 1.00 89.38 210 PRO A CA 1
ATOM 1714 C C . PRO A 1 210 ? 37.642 -9.142 -34.681 1.00 89.38 210 PRO A C 1
ATOM 1716 O O . PRO A 1 210 ? 37.484 -10.361 -34.662 1.00 89.38 210 PRO A O 1
ATOM 1719 N N . THR A 1 211 ? 36.708 -8.318 -35.155 1.00 86.94 211 THR A N 1
ATOM 1720 C CA . THR A 1 211 ? 35.390 -8.770 -35.615 1.00 86.94 211 THR A CA 1
ATOM 1721 C C . THR A 1 211 ? 35.366 -8.881 -37.138 1.00 86.94 211 THR A C 1
ATOM 1723 O O . THR A 1 211 ? 35.385 -7.863 -37.831 1.00 86.94 211 THR A O 1
ATOM 1726 N N . LEU A 1 212 ? 35.268 -10.103 -37.673 1.00 87.50 212 LEU A N 1
ATOM 1727 C CA . LEU A 1 212 ? 34.974 -10.302 -39.096 1.00 87.50 212 LEU A CA 1
ATOM 1728 C C . LEU A 1 212 ? 33.562 -9.801 -39.425 1.00 87.50 212 LEU A C 1
ATOM 1730 O O . LEU A 1 212 ? 32.583 -10.214 -38.804 1.00 87.50 212 LEU A O 1
ATOM 1734 N N . ARG A 1 213 ? 33.461 -8.946 -40.446 1.00 87.12 213 ARG A N 1
ATOM 1735 C CA . ARG A 1 213 ? 32.196 -8.523 -41.055 1.00 87.12 213 ARG A CA 1
ATOM 1736 C C . ARG A 1 213 ? 32.182 -8.980 -42.506 1.00 87.12 213 ARG A C 1
ATOM 1738 O O . ARG A 1 213 ? 33.081 -8.641 -43.271 1.00 87.12 213 ARG A O 1
ATOM 1745 N N . PHE A 1 214 ? 31.168 -9.756 -42.869 1.00 87.56 214 PHE A N 1
ATOM 1746 C CA . PHE A 1 214 ? 30.909 -10.127 -44.255 1.00 87.56 214 PHE A CA 1
ATOM 1747 C C . PHE A 1 214 ? 29.994 -9.077 -44.881 1.00 87.56 214 PHE A C 1
ATOM 1749 O O . PHE A 1 214 ? 29.003 -8.680 -44.272 1.00 87.56 214 PHE A O 1
ATOM 1756 N N . HIS A 1 215 ? 30.326 -8.653 -46.095 1.00 85.25 215 HIS A N 1
ATOM 1757 C CA . HIS A 1 215 ? 29.501 -7.767 -46.906 1.00 85.25 215 HIS A CA 1
ATOM 1758 C C . HIS A 1 215 ? 29.038 -8.532 -48.148 1.00 85.25 215 HIS A C 1
ATOM 1760 O O . HIS A 1 215 ? 29.806 -9.323 -48.704 1.00 85.25 215 HIS A O 1
ATOM 1766 N N . SER A 1 216 ? 27.789 -8.316 -48.568 1.00 83.44 216 SER A N 1
ATOM 1767 C CA . SER A 1 216 ? 27.326 -8.775 -49.881 1.00 83.44 216 SER A CA 1
ATOM 1768 C C . SER A 1 216 ? 28.147 -8.086 -50.970 1.00 83.44 216 SER A C 1
ATOM 1770 O O . SER A 1 216 ? 28.621 -6.965 -50.776 1.00 83.44 216 SER A O 1
ATOM 1772 N N . ARG A 1 217 ? 28.335 -8.741 -52.119 1.00 78.31 217 ARG A N 1
ATOM 1773 C CA . ARG A 1 217 ? 29.147 -8.163 -53.200 1.00 78.31 217 ARG A CA 1
ATOM 1774 C C . ARG A 1 217 ? 28.437 -7.021 -53.932 1.00 78.31 217 ARG A C 1
ATOM 1776 O O . ARG A 1 217 ? 29.110 -6.194 -54.537 1.00 78.31 217 ARG A O 1
ATOM 1783 N N . ASP A 1 218 ? 27.109 -6.986 -53.846 1.00 70.50 218 ASP A N 1
ATOM 1784 C CA . ASP A 1 218 ? 26.247 -6.157 -54.693 1.00 70.50 218 ASP A CA 1
ATOM 1785 C C . ASP A 1 218 ? 25.306 -5.222 -53.889 1.00 70.50 218 ASP A C 1
ATOM 1787 O O . ASP A 1 218 ? 24.458 -4.560 -54.485 1.00 70.50 218 ASP A O 1
ATOM 1791 N N . GLY A 1 219 ? 25.479 -5.137 -52.556 1.00 61.03 219 GLY A N 1
ATOM 1792 C CA . GLY A 1 219 ? 24.690 -4.294 -51.632 1.00 61.03 219 GLY A CA 1
ATOM 1793 C C . GLY A 1 219 ? 23.897 -5.084 -50.598 1.00 61.03 219 GLY A C 1
ATOM 1794 O O . GLY A 1 219 ? 22.721 -5.387 -50.882 1.00 61.03 219 GLY A O 1
#

Mean predicted aligned error: 24.04 Å

Organism: Aegilops tauschii subsp. strangulata (NCBI:txid200361)

Secondary structure (DSSP, 8-state):
-HHHHHHHHHHHHHHHHT-GGGS--TT---------------TTTTSPP------HHHHHHHHS--------TT-----PPP--PPP--------------------------------TTGGGGS-HHHHHHHHHHHHHHHHHHHHHHHHS-------TT--PPPPHHHHHHHHHHHHHHHHHHHHHHHHHHHHHHHHH--------S-------S--

Solvent-accessible surface area (backbone atoms only — not comparable to full-atom values): 15346 Å² total; per-residue (Å²): 102,73,65,56,52,52,55,54,47,50,57,48,48,50,60,62,59,64,35,74,98,66,55,92,56,102,79,76,65,82,91,74,87,71,85,78,90,66,91,80,80,61,94,60,74,86,52,81,73,81,74,72,84,86,50,70,77,56,57,57,64,70,74,49,80,78,80,78,74,88,76,66,92,86,74,81,77,80,83,77,80,85,79,83,82,78,88,79,88,82,80,89,83,88,86,88,88,90,82,91,88,82,91,82,84,89,82,82,88,83,82,90,85,78,90,79,81,83,64,72,74,66,60,78,80,52,58,73,78,55,46,54,57,50,51,53,56,47,52,52,52,48,50,57,49,50,53,56,57,69,68,50,66,82,79,75,81,68,70,91,85,71,78,70,75,71,47,75,66,56,49,52,50,53,49,51,58,49,47,59,51,48,52,60,48,48,54,61,45,53,55,49,50,50,52,49,53,67,68,64,63,74,80,72,81,77,81,86,62,93,75,90,79,90,74,68,96,89,115